Protein AF-A0A183CVG1-F1 (afdb_monomer_lite)

Secondary structure (DSSP, 8-state):
----TTS-SSEEEEEESSTTSPEEEEEE--HHHHTT-----SSS-EEEEEE--S-S----HHHHHHHT-S--------S----EEE--SEEEEESTTTTS---SS-EEEEEEE--TTEEEEEEEEESS-S-TTB-TTT-SBB-TTEEEEESS-----SS--TTSS-BTTB-EEE-SSSEEEEEEEGGGGHHHHHHHHHTT--HHHHH--EEEEEEEEE--

Sequence (220 aa):
MSFTENCTDDYVALRERNATGEYILEPSCIWNAVRGKHFTSVRNVMDVAFRSNNSVGRSSRLFCLERKCGFQLNIASSKIECGGDISDDAGRITTPGYPGQLHPHIFCEWLFRAGIGYRYVFDFAFIKHENFYRTAYNRVGCYPDIHFANGLNTLTDYYSLPHRSFCSNRTRFVSATDFVTLRFDDRFISYEKQSMKEQGVPLEKIYAPFRIDYLKVRCV

Radius of gyration: 22.08 Å; chains: 1; bounding box: 56×40×59 Å

pLDDT: mean 78.86, std 13.12, range [47.19, 97.44]

Foldseek 3Di:
DDADDLLPAWFKWKAEPDPPHDTQGHTDDDCVSPPPDDGDHQDPDMDIDGHHPCPPDPDPPVVCVVPPPDDDDDDDDDPFDAADEDADQKDKDKQTQPPHDHDASHKHKYKYALDPQKWKKKFKDFDPPPCACCDPPPNKRWDPQKFKDADPDDPPPVPDDPVTTAIPVRGMDIHPHSIMMIMGGRCPCVVVLVVCVVVVNDPCRSSGMMMMIMGMDGHD

Structure (mmCIF, N/CA/C/O backbone):
data_AF-A0A183CVG1-F1
#
_entry.id   AF-A0A183CVG1-F1
#
loop_
_atom_site.group_PDB
_atom_site.id
_atom_site.type_symbol
_atom_site.label_atom_id
_atom_site.label_alt_id
_atom_site.label_comp_id
_atom_site.label_asym_id
_atom_site.label_entity_id
_atom_site.label_seq_id
_atom_site.pdbx_PDB_ins_code
_atom_site.Cartn_x
_atom_site.Cartn_y
_atom_site.Cartn_z
_atom_site.occupancy
_atom_site.B_iso_or_equiv
_atom_site.auth_seq_id
_atom_site.auth_comp_id
_atom_site.auth_asym_id
_atom_site.auth_atom_id
_atom_site.pdbx_PDB_model_num
ATOM 1 N N . MET A 1 1 ? 21.572 0.415 -36.239 1.00 47.50 1 MET A N 1
ATOM 2 C CA . MET A 1 1 ? 20.676 -0.351 -35.348 1.00 47.50 1 MET A CA 1
ATOM 3 C C . MET A 1 1 ? 19.268 -0.080 -35.831 1.00 47.50 1 MET A C 1
ATOM 5 O O . MET A 1 1 ? 18.774 1.010 -35.587 1.00 47.50 1 MET A O 1
ATOM 9 N N . SER A 1 2 ? 18.690 -0.986 -36.619 1.00 51.03 2 SER A N 1
ATOM 10 C CA . SER A 1 2 ? 17.282 -0.888 -37.006 1.00 51.03 2 SER A CA 1
ATOM 11 C C . SER A 1 2 ? 16.446 -1.422 -35.848 1.00 51.03 2 SER A C 1
ATOM 13 O O . SER A 1 2 ? 16.636 -2.563 -35.439 1.00 51.03 2 SER A O 1
ATOM 15 N N . PHE A 1 3 ? 15.579 -0.590 -35.293 1.00 58.06 3 PHE A N 1
ATOM 16 C CA . PHE A 1 3 ? 14.512 -1.008 -34.391 1.00 58.06 3 PHE A CA 1
ATOM 17 C C . PHE A 1 3 ? 13.199 -0.878 -35.160 1.00 58.06 3 PHE A C 1
ATOM 19 O O . PHE A 1 3 ? 13.079 -0.016 -36.032 1.00 58.06 3 PHE A O 1
ATOM 26 N N . THR A 1 4 ? 12.228 -1.736 -34.873 1.00 60.06 4 THR A N 1
ATOM 27 C CA . THR A 1 4 ? 10.884 -1.578 -35.430 1.00 60.06 4 THR A CA 1
ATOM 28 C C . THR A 1 4 ? 10.210 -0.359 -34.818 1.00 60.06 4 THR A C 1
ATOM 30 O O . THR A 1 4 ? 10.263 -0.191 -33.595 1.00 60.06 4 THR A O 1
ATOM 33 N N . GLU A 1 5 ? 9.551 0.467 -35.635 1.00 64.62 5 GLU A N 1
ATOM 34 C CA . GLU A 1 5 ? 8.637 1.492 -35.124 1.00 64.62 5 GLU A CA 1
ATOM 35 C C . GLU A 1 5 ? 7.619 0.805 -34.199 1.00 64.62 5 GLU A C 1
ATOM 37 O O . GLU 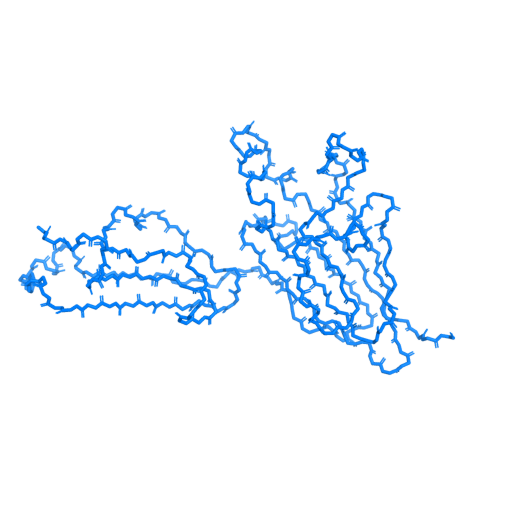A 1 5 ? 6.994 -0.184 -34.574 1.00 64.62 5 GLU A O 1
ATOM 42 N N . ASN A 1 6 ? 7.518 1.288 -32.959 1.00 71.38 6 ASN A N 1
ATOM 43 C CA . ASN A 1 6 ? 6.671 0.758 -31.878 1.00 71.38 6 ASN A CA 1
ATOM 44 C C . ASN A 1 6 ? 7.138 -0.522 -31.168 1.00 71.38 6 ASN A C 1
ATOM 46 O O . ASN A 1 6 ? 6.359 -1.081 -30.399 1.00 71.38 6 ASN A O 1
ATOM 50 N N . CYS A 1 7 ? 8.385 -0.974 -31.356 1.00 80.06 7 CYS A N 1
ATOM 51 C CA . CYS A 1 7 ? 8.946 -2.090 -30.574 1.00 80.06 7 CYS A CA 1
ATOM 52 C C . CYS A 1 7 ? 8.058 -3.350 -30.582 1.00 80.06 7 CYS A C 1
ATOM 54 O O . CYS A 1 7 ? 7.922 -4.039 -29.577 1.00 80.06 7 CYS A O 1
ATOM 56 N N . THR A 1 8 ? 7.404 -3.634 -31.707 1.00 81.44 8 THR A N 1
ATOM 57 C CA . THR A 1 8 ? 6.463 -4.754 -31.828 1.00 81.44 8 THR A CA 1
ATOM 58 C C . THR A 1 8 ? 7.182 -6.090 -31.932 1.00 81.44 8 THR A C 1
ATOM 60 O O . THR A 1 8 ? 6.668 -7.107 -31.469 1.00 81.44 8 THR A O 1
ATOM 63 N N . ASP A 1 9 ? 8.377 -6.090 -32.515 1.00 79.69 9 ASP A N 1
ATOM 64 C CA . ASP A 1 9 ? 9.116 -7.290 -32.883 1.00 79.69 9 ASP A CA 1
ATOM 65 C C . ASP A 1 9 ? 10.100 -7.771 -31.826 1.00 79.69 9 ASP A C 1
ATOM 67 O O . ASP A 1 9 ? 9.957 -8.884 -31.311 1.00 79.69 9 ASP A O 1
ATOM 71 N N . ASP A 1 10 ? 11.053 -6.915 -31.479 1.00 82.75 10 ASP A N 1
ATOM 72 C CA . ASP A 1 10 ? 12.016 -7.155 -30.416 1.00 82.75 10 ASP A CA 1
ATOM 73 C C . ASP A 1 10 ? 11.700 -6.213 -29.257 1.00 82.75 10 ASP A C 1
ATOM 75 O O . ASP A 1 10 ? 11.811 -5.002 -29.421 1.00 82.75 10 ASP A O 1
ATOM 79 N N . TYR A 1 11 ? 11.316 -6.733 -28.090 1.00 87.94 11 TYR A N 1
ATOM 80 C CA . TYR A 1 11 ? 11.044 -5.896 -26.920 1.00 87.94 11 TYR A CA 1
ATOM 81 C C . TYR A 1 11 ? 11.227 -6.623 -25.594 1.00 87.94 11 TYR A C 1
ATOM 83 O O . TYR A 1 11 ? 11.096 -7.844 -25.495 1.00 87.94 11 TYR A O 1
ATOM 91 N N . VAL A 1 12 ? 11.458 -5.826 -24.552 1.00 90.19 12 VAL A N 1
ATOM 92 C CA . VAL A 1 12 ? 11.230 -6.204 -23.159 1.00 90.19 12 VAL A CA 1
ATOM 93 C C . VAL A 1 12 ? 10.058 -5.392 -22.610 1.00 90.19 12 VAL A C 1
ATOM 95 O O . VAL A 1 12 ? 9.965 -4.188 -22.847 1.00 90.19 12 VAL A O 1
ATOM 98 N N . ALA A 1 13 ? 9.157 -6.052 -21.896 1.00 92.62 13 ALA A N 1
ATOM 99 C CA . ALA A 1 13 ? 8.041 -5.430 -21.199 1.00 92.62 13 ALA A CA 1
ATOM 100 C C . ALA A 1 13 ? 7.924 -6.009 -19.787 1.00 92.62 13 ALA A C 1
ATOM 102 O O . ALA A 1 13 ? 8.275 -7.167 -19.548 1.00 92.62 13 ALA A O 1
ATOM 103 N N . LEU A 1 14 ? 7.419 -5.198 -18.862 1.00 92.12 14 LEU A N 1
ATOM 104 C CA . LEU A 1 14 ? 7.136 -5.603 -17.485 1.00 92.12 14 LEU A CA 1
ATOM 105 C C . LEU A 1 14 ? 5.647 -5.404 -17.223 1.00 92.12 14 LEU A C 1
ATOM 107 O O . LEU A 1 14 ? 5.113 -4.336 -17.535 1.00 92.12 14 LEU A O 1
ATOM 111 N N . ARG A 1 15 ? 4.989 -6.405 -16.643 1.00 90.94 15 ARG A N 1
ATOM 112 C CA . ARG A 1 15 ? 3.555 -6.385 -16.341 1.00 90.94 15 ARG A CA 1
ATOM 113 C C . ARG A 1 15 ? 3.270 -6.785 -14.899 1.00 90.94 15 ARG A C 1
ATOM 115 O O . ARG A 1 15 ? 4.011 -7.550 -14.284 1.00 90.94 15 ARG A O 1
ATOM 122 N N . GLU A 1 16 ? 2.166 -6.278 -14.371 1.00 87.75 16 GLU A N 1
ATOM 123 C CA . GLU A 1 16 ? 1.647 -6.645 -13.054 1.00 87.75 16 GLU A CA 1
ATOM 124 C C . GLU A 1 16 ? 0.994 -8.029 -13.079 1.00 87.75 16 GLU A C 1
ATOM 126 O O . GLU A 1 16 ? 0.194 -8.313 -13.967 1.00 87.75 16 GLU A O 1
ATOM 131 N N . ARG A 1 17 ? 1.233 -8.858 -12.051 1.00 82.88 17 ARG A N 1
ATOM 132 C CA . ARG A 1 17 ? 0.547 -10.142 -11.782 1.00 82.88 17 ARG A CA 1
ATOM 133 C C . ARG A 1 17 ? 0.761 -11.261 -12.810 1.00 82.88 17 ARG A C 1
ATOM 135 O O . ARG A 1 17 ? 1.067 -12.378 -12.405 1.00 82.88 17 ARG A O 1
ATOM 142 N N . ASN A 1 18 ? 0.490 -11.021 -14.089 1.00 86.94 18 ASN A N 1
ATOM 143 C CA . ASN A 1 18 ? 0.545 -12.003 -15.168 1.00 86.94 18 ASN A CA 1
ATOM 144 C C . ASN A 1 18 ? 0.701 -11.328 -16.546 1.00 86.94 18 ASN A C 1
ATOM 146 O O . ASN A 1 18 ? 0.619 -10.108 -16.672 1.00 86.94 18 ASN A O 1
ATOM 150 N N . ALA A 1 19 ? 0.832 -12.140 -17.598 1.00 87.19 19 ALA A N 1
ATOM 151 C CA . ALA A 1 19 ? 0.998 -11.680 -18.981 1.00 87.19 19 ALA A CA 1
ATOM 152 C C . ALA A 1 19 ? -0.140 -10.785 -19.525 1.00 87.19 19 ALA A C 1
ATOM 154 O O . ALA A 1 19 ? 0.040 -10.110 -20.536 1.00 87.19 19 ALA A O 1
ATOM 155 N N . THR A 1 20 ? -1.310 -10.764 -18.875 1.00 88.25 20 THR A N 1
ATOM 156 C CA . THR A 1 20 ? -2.461 -9.917 -19.249 1.00 88.25 20 THR A CA 1
ATOM 157 C C . THR A 1 20 ? -2.622 -8.676 -18.372 1.00 88.25 20 THR A C 1
ATOM 159 O O . THR A 1 20 ? -3.533 -7.887 -18.608 1.00 88.25 20 THR A O 1
ATOM 162 N N . GLY A 1 21 ? -1.791 -8.508 -17.343 1.00 83.06 21 GLY A N 1
ATOM 163 C CA . GLY A 1 21 ? -1.902 -7.389 -16.415 1.00 83.06 21 GLY A CA 1
ATOM 164 C C . GLY A 1 21 ? -1.419 -6.061 -16.992 1.00 83.06 21 GLY A C 1
ATOM 165 O O . GLY A 1 21 ? -0.883 -5.998 -18.102 1.00 83.06 21 GLY A O 1
ATOM 166 N N . GLU A 1 22 ? -1.624 -4.993 -16.221 1.00 86.06 22 GLU A N 1
ATOM 167 C CA . GLU A 1 22 ? -1.211 -3.630 -16.575 1.00 86.06 22 GLU A CA 1
ATOM 168 C C . GLU A 1 22 ? 0.304 -3.543 -16.791 1.00 86.06 22 GLU A C 1
ATOM 170 O O . GLU A 1 22 ? 1.080 -4.241 -16.130 1.00 86.06 22 GLU A O 1
ATOM 175 N N . TYR A 1 23 ? 0.732 -2.682 -17.714 1.00 87.94 23 TYR A N 1
ATOM 176 C CA . TYR A 1 23 ? 2.149 -2.464 -17.974 1.00 87.94 23 TYR A CA 1
ATOM 177 C C . TYR A 1 23 ? 2.787 -1.600 -16.887 1.00 87.94 23 TYR A C 1
ATOM 179 O O . TYR A 1 23 ? 2.363 -0.480 -16.618 1.00 87.94 23 TYR A O 1
ATOM 187 N N . ILE A 1 24 ? 3.870 -2.118 -16.316 1.00 88.06 24 ILE A N 1
ATOM 188 C CA . ILE A 1 24 ? 4.828 -1.357 -15.506 1.00 88.06 24 ILE A CA 1
ATOM 189 C C . ILE A 1 24 ? 5.862 -0.710 -16.437 1.00 88.06 24 ILE A C 1
ATOM 191 O O . ILE A 1 24 ? 6.281 0.432 -16.251 1.00 88.06 24 ILE A O 1
ATOM 195 N N . LEU A 1 25 ? 6.266 -1.463 -17.462 1.00 89.69 25 LEU A N 1
ATOM 196 C CA . LEU A 1 25 ? 7.082 -1.008 -18.576 1.00 89.69 25 LEU A CA 1
ATOM 197 C C . LEU A 1 25 ? 6.410 -1.479 -19.862 1.00 89.69 25 LEU A C 1
ATOM 199 O O . LEU A 1 25 ? 6.372 -2.680 -20.136 1.00 89.69 25 LEU A O 1
ATOM 203 N N . GLU A 1 26 ? 5.909 -0.517 -20.633 1.00 89.81 26 GLU A N 1
ATOM 204 C CA . GLU A 1 26 ? 5.423 -0.736 -21.997 1.00 89.81 26 GLU A CA 1
ATOM 205 C C . GLU A 1 26 ? 6.515 -1.376 -22.876 1.00 89.81 26 GLU A C 1
ATOM 207 O O . GLU A 1 26 ? 7.705 -1.179 -22.596 1.00 89.81 26 GLU A O 1
ATOM 212 N N . PRO A 1 27 ? 6.149 -2.115 -23.944 1.00 90.44 27 PRO A N 1
ATOM 213 C CA . PRO A 1 27 ? 7.098 -2.766 -24.842 1.00 90.44 27 PRO A CA 1
ATOM 214 C C . PRO A 1 27 ? 8.221 -1.826 -25.279 1.00 90.44 27 PRO A C 1
ATOM 216 O O . PRO A 1 27 ? 8.011 -0.836 -25.978 1.00 90.44 27 PRO A O 1
ATOM 219 N N . SER A 1 28 ? 9.436 -2.142 -24.835 1.00 89.12 28 SER A N 1
ATOM 220 C CA . SER A 1 28 ? 10.600 -1.289 -25.002 1.00 89.12 28 SER A CA 1
ATOM 221 C C . SER A 1 28 ? 11.721 -2.023 -25.720 1.00 89.12 28 SER A C 1
ATOM 223 O O . SER A 1 28 ? 12.148 -3.107 -25.324 1.00 89.12 28 SER A O 1
ATOM 225 N N . CYS A 1 29 ? 12.224 -1.391 -26.774 1.00 82.50 29 CYS A N 1
ATOM 226 C CA . CYS A 1 29 ? 13.294 -1.889 -27.635 1.00 82.50 29 CYS A CA 1
ATOM 227 C C . CYS A 1 29 ? 14.492 -0.930 -27.706 1.00 82.50 29 CYS A C 1
ATOM 229 O O . CYS A 1 29 ? 15.447 -1.162 -28.446 1.00 82.50 29 CYS A O 1
ATOM 231 N N . ILE A 1 30 ? 14.459 0.160 -26.927 1.00 80.31 30 ILE A N 1
ATOM 232 C CA . ILE A 1 30 ? 15.463 1.228 -26.944 1.00 80.31 30 ILE A CA 1
ATOM 233 C C . ILE A 1 30 ? 16.110 1.335 -25.563 1.00 80.31 30 ILE A C 1
ATOM 235 O O . ILE A 1 30 ? 15.433 1.503 -24.551 1.00 80.31 30 ILE A O 1
ATOM 239 N N . TRP A 1 31 ? 17.444 1.331 -25.514 1.00 76.56 31 TRP A N 1
ATOM 240 C CA . TRP A 1 31 ? 18.191 1.388 -24.252 1.00 76.56 31 TRP A CA 1
ATOM 241 C C . TRP A 1 31 ? 17.881 2.638 -23.408 1.00 76.56 31 TRP A C 1
ATOM 243 O O . TRP A 1 31 ? 17.811 2.553 -22.184 1.00 76.56 31 TRP A O 1
ATOM 253 N N . ASN A 1 32 ? 17.645 3.791 -24.045 1.00 79.50 32 ASN A N 1
ATOM 254 C CA . ASN A 1 32 ? 17.290 5.048 -23.372 1.00 79.50 32 ASN A CA 1
ATOM 255 C C . ASN A 1 32 ? 15.971 4.971 -22.597 1.00 79.50 32 ASN A C 1
ATOM 257 O O . ASN A 1 32 ? 15.791 5.683 -21.612 1.00 79.50 32 ASN A O 1
ATOM 261 N N . ALA A 1 33 ? 15.044 4.111 -23.020 1.00 78.19 33 ALA A N 1
ATOM 262 C CA . ALA A 1 33 ? 13.754 3.992 -22.359 1.00 78.19 33 ALA A CA 1
ATOM 263 C C . ALA A 1 33 ? 13.860 3.304 -20.987 1.00 78.19 33 ALA A C 1
ATOM 265 O O . ALA A 1 33 ? 13.002 3.546 -20.140 1.00 78.19 33 ALA A O 1
ATOM 266 N N . VAL A 1 34 ? 14.917 2.514 -20.751 1.00 83.19 34 VAL A N 1
ATOM 267 C CA . VAL A 1 34 ? 15.107 1.691 -19.540 1.00 83.19 34 VAL A CA 1
ATOM 268 C C . VAL A 1 34 ? 16.342 2.057 -18.712 1.00 83.19 34 VAL A C 1
ATOM 270 O O . VAL A 1 34 ? 16.367 1.803 -17.510 1.00 83.19 34 VAL A O 1
ATOM 273 N N . ARG A 1 35 ? 17.380 2.659 -19.306 1.00 82.50 35 ARG A N 1
ATOM 274 C CA . ARG A 1 35 ? 18.649 2.898 -18.602 1.00 82.50 35 ARG A CA 1
ATOM 275 C C . ARG A 1 35 ? 18.471 3.839 -17.409 1.00 82.50 35 ARG A C 1
ATOM 277 O O . ARG A 1 35 ? 17.976 4.950 -17.551 1.00 82.50 35 ARG A O 1
ATOM 284 N N . GLY A 1 36 ? 18.944 3.395 -16.242 1.00 78.31 36 GLY A N 1
ATOM 285 C CA . GLY A 1 36 ? 18.901 4.164 -14.994 1.00 78.31 36 GLY A CA 1
ATOM 286 C C . GLY A 1 36 ? 17.515 4.245 -14.349 1.00 78.31 36 GLY A C 1
ATOM 287 O O . GLY A 1 36 ? 17.380 4.851 -13.288 1.00 78.31 36 GLY A O 1
ATOM 288 N N . LYS A 1 37 ? 16.494 3.627 -14.956 1.00 83.19 37 LYS A N 1
ATOM 289 C CA . LYS A 1 37 ? 15.153 3.548 -14.383 1.00 83.19 37 LYS A CA 1
ATOM 290 C C . LYS A 1 37 ? 15.027 2.308 -13.510 1.00 83.19 37 LYS A C 1
ATOM 292 O O . LYS A 1 37 ? 15.583 1.257 -13.814 1.00 83.19 37 LYS A O 1
ATOM 297 N N . HIS A 1 38 ? 14.269 2.459 -12.436 1.00 84.12 38 HIS A N 1
ATOM 298 C CA . HIS A 1 38 ? 13.889 1.372 -11.549 1.00 84.12 38 HIS A CA 1
ATOM 299 C C . HIS A 1 38 ? 12.380 1.198 -11.666 1.00 84.12 38 HIS A C 1
ATOM 301 O O . HIS A 1 38 ? 11.644 2.185 -11.629 1.00 84.12 38 HIS A O 1
ATOM 307 N N . PHE A 1 39 ? 11.946 -0.044 -11.837 1.00 85.38 39 PHE A N 1
ATOM 308 C CA . PHE A 1 39 ? 10.540 -0.404 -11.951 1.00 85.38 39 PHE A CA 1
ATOM 309 C C . PHE A 1 39 ? 10.168 -1.223 -10.724 1.00 85.38 39 PHE A C 1
ATOM 311 O O . PHE A 1 39 ? 10.841 -2.204 -10.405 1.00 85.38 39 PHE A O 1
ATOM 318 N N . THR A 1 40 ? 9.114 -0.806 -10.037 1.00 79.31 40 THR A N 1
ATOM 319 C CA . THR A 1 40 ? 8.631 -1.468 -8.828 1.00 79.31 40 THR A CA 1
ATOM 320 C C . THR A 1 40 ? 7.271 -2.055 -9.141 1.00 79.31 40 THR A C 1
ATOM 322 O O . THR A 1 40 ? 6.384 -1.331 -9.583 1.00 79.31 40 THR A O 1
ATOM 325 N N . SER A 1 41 ? 7.133 -3.363 -8.931 1.00 82.12 41 SER A N 1
ATOM 326 C CA . SER A 1 41 ? 5.830 -4.016 -8.982 1.00 82.12 41 SER A CA 1
ATOM 327 C C . SER A 1 41 ? 5.000 -3.576 -7.789 1.00 82.12 41 SER A C 1
ATOM 329 O O . SER A 1 41 ? 5.492 -3.493 -6.662 1.00 82.12 41 SER A O 1
ATOM 331 N N . VAL A 1 42 ? 3.734 -3.321 -8.060 1.00 73.38 42 VAL A N 1
ATOM 332 C CA . VAL A 1 42 ? 2.724 -2.921 -7.091 1.00 73.38 42 VAL A CA 1
ATOM 333 C C . VAL A 1 42 ? 2.380 -4.094 -6.162 1.00 73.38 42 VAL A C 1
ATOM 335 O O . VAL A 1 42 ? 2.014 -3.884 -5.005 1.00 73.38 42 VAL A O 1
ATOM 338 N N . ARG A 1 43 ? 2.536 -5.336 -6.649 1.00 74.94 43 ARG A N 1
ATOM 339 C CA . ARG A 1 43 ? 2.323 -6.589 -5.899 1.00 74.94 43 ARG A CA 1
ATOM 340 C C . ARG A 1 43 ? 3.595 -7.434 -5.784 1.00 74.94 43 ARG A C 1
ATOM 342 O O . ARG A 1 43 ? 4.644 -7.110 -6.335 1.00 74.94 43 ARG A O 1
ATOM 349 N N . ASN A 1 44 ? 3.485 -8.580 -5.116 1.00 78.12 44 ASN A N 1
ATOM 350 C CA . ASN A 1 44 ? 4.558 -9.568 -4.968 1.00 78.12 44 ASN A CA 1
ATOM 351 C C . ASN A 1 44 ? 4.820 -10.427 -6.226 1.00 78.12 44 ASN A C 1
ATOM 353 O O . ASN A 1 44 ? 5.630 -11.349 -6.159 1.00 78.12 44 ASN A O 1
ATOM 357 N N . VAL A 1 45 ? 4.145 -10.159 -7.352 1.00 82.50 45 VAL A N 1
ATOM 358 C CA . VAL A 1 45 ? 4.306 -10.904 -8.612 1.00 82.50 45 VAL A CA 1
ATOM 359 C C . VAL A 1 45 ? 4.444 -9.931 -9.782 1.00 82.50 45 VAL A C 1
ATOM 361 O O . VAL A 1 45 ? 3.526 -9.157 -10.049 1.00 82.50 45 VAL A O 1
ATOM 364 N N . MET A 1 46 ? 5.566 -10.029 -10.497 1.00 87.00 46 MET A N 1
ATOM 365 C CA . MET A 1 46 ? 5.865 -9.286 -11.723 1.00 87.00 46 MET A CA 1
ATOM 366 C C . MET A 1 46 ? 6.052 -10.274 -12.876 1.00 87.00 46 MET A C 1
ATOM 368 O O . MET A 1 46 ? 6.795 -11.246 -12.743 1.00 87.00 46 MET A O 1
ATOM 372 N N . ASP A 1 47 ? 5.408 -10.003 -14.006 1.00 91.06 47 ASP A N 1
ATOM 373 C CA . ASP A 1 47 ? 5.603 -10.732 -15.255 1.00 91.06 47 ASP A CA 1
ATOM 374 C C . ASP A 1 47 ? 6.627 -9.998 -16.128 1.00 91.06 47 ASP A C 1
ATOM 376 O O . ASP A 1 47 ? 6.559 -8.780 -16.313 1.00 91.06 47 ASP A O 1
ATOM 380 N N . VAL A 1 48 ? 7.608 -10.742 -16.635 1.00 92.69 48 VAL A N 1
ATOM 381 C CA . VAL A 1 48 ? 8.670 -10.219 -17.498 1.00 92.69 48 VAL A CA 1
ATOM 382 C C . VAL A 1 48 ? 8.521 -10.869 -18.863 1.00 92.69 48 VAL A C 1
ATOM 384 O O . VAL A 1 48 ? 8.785 -12.061 -19.020 1.00 92.69 48 VAL A O 1
ATOM 387 N N . ALA A 1 49 ? 8.147 -10.075 -19.862 1.00 91.56 49 ALA A N 1
ATOM 388 C CA . ALA A 1 49 ? 7.969 -10.544 -21.227 1.00 91.56 49 ALA A CA 1
ATOM 389 C C . ALA A 1 49 ? 9.130 -10.070 -22.102 1.00 91.56 49 ALA A C 1
ATOM 391 O O . ALA A 1 49 ? 9.351 -8.871 -22.268 1.00 91.56 49 ALA A O 1
ATOM 392 N N . PHE A 1 50 ? 9.849 -11.020 -22.697 1.00 90.00 50 PHE A N 1
ATOM 393 C CA . PHE A 1 50 ? 10.822 -10.755 -23.750 1.00 90.00 50 PHE A CA 1
ATOM 394 C C . PHE A 1 50 ? 10.356 -11.417 -25.043 1.00 90.00 50 PHE A C 1
ATOM 396 O O . PHE A 1 50 ? 10.138 -12.629 -25.080 1.00 90.00 50 PHE A O 1
ATOM 403 N N . ARG A 1 51 ? 10.221 -10.621 -26.105 1.00 87.19 51 ARG A N 1
ATOM 404 C CA . ARG A 1 51 ? 9.940 -11.100 -27.460 1.00 87.19 51 ARG A CA 1
ATOM 405 C C . ARG A 1 51 ? 11.113 -10.735 -28.355 1.00 87.19 51 ARG A C 1
ATOM 407 O O . ARG A 1 51 ? 11.641 -9.632 -28.251 1.00 87.19 51 ARG A O 1
ATOM 414 N N . SER A 1 52 ? 11.492 -11.654 -29.237 1.00 81.81 52 SER A N 1
ATOM 415 C CA . SER A 1 52 ? 12.372 -11.345 -30.355 1.00 81.81 52 SER A CA 1
ATOM 416 C C . SER A 1 52 ? 11.940 -12.095 -31.605 1.00 81.81 52 SER A C 1
ATOM 418 O O . SER A 1 52 ? 11.584 -13.272 -31.531 1.00 81.81 52 SER A O 1
ATOM 420 N N . ASN A 1 53 ? 11.977 -11.423 -32.752 1.00 77.25 53 ASN A N 1
ATOM 421 C CA . ASN A 1 53 ? 11.677 -12.021 -34.054 1.00 77.25 53 ASN A CA 1
ATOM 422 C C . ASN A 1 53 ? 12.950 -12.386 -34.846 1.00 77.25 53 ASN A C 1
ATOM 424 O O . ASN A 1 53 ? 12.850 -12.821 -35.992 1.00 77.25 53 ASN A O 1
ATOM 428 N N . ASN A 1 54 ? 14.138 -12.209 -34.246 1.00 66.56 54 ASN A N 1
ATOM 429 C CA . ASN A 1 54 ? 15.444 -12.514 -34.841 1.00 66.56 54 ASN A CA 1
ATOM 430 C C . ASN A 1 54 ? 15.694 -11.800 -36.194 1.00 66.56 54 ASN A C 1
ATOM 432 O O . ASN A 1 54 ? 16.498 -12.265 -37.003 1.00 66.56 54 ASN A O 1
ATOM 436 N N . SER A 1 55 ? 14.994 -10.687 -36.453 1.00 64.19 55 SER A N 1
ATOM 437 C CA . SER A 1 55 ? 15.083 -9.924 -37.708 1.00 64.19 55 SER A CA 1
ATOM 438 C C . SER A 1 55 ? 16.227 -8.907 -37.713 1.00 64.19 55 SER A C 1
ATOM 440 O O . SER A 1 55 ? 16.763 -8.576 -38.773 1.00 64.19 55 SER A O 1
ATOM 442 N N . VAL A 1 56 ? 16.669 -8.451 -36.537 1.00 60.44 56 VAL A N 1
ATOM 443 C CA . VAL A 1 56 ? 17.883 -7.645 -36.404 1.00 60.44 56 VAL A CA 1
ATOM 444 C C . VAL A 1 56 ? 19.074 -8.600 -36.441 1.00 60.44 56 VAL A C 1
ATOM 446 O O . VAL A 1 56 ? 19.313 -9.362 -35.504 1.00 60.44 56 VAL A O 1
ATOM 449 N N . GLY A 1 57 ? 19.790 -8.600 -37.572 1.00 53.56 57 GLY A N 1
ATOM 450 C CA . GLY A 1 57 ? 20.883 -9.531 -37.848 1.00 53.56 57 GLY A CA 1
ATOM 451 C C . GLY A 1 57 ? 21.854 -9.654 -36.675 1.00 53.56 57 GLY A C 1
ATOM 452 O O . GLY A 1 57 ? 22.233 -8.644 -36.080 1.00 53.56 57 GLY A O 1
ATOM 453 N N . ARG A 1 58 ? 22.239 -10.901 -36.352 1.00 52.03 58 ARG A N 1
ATOM 454 C CA . ARG A 1 58 ? 23.228 -11.249 -35.319 1.00 52.03 58 ARG A CA 1
ATOM 455 C C . ARG A 1 58 ? 24.364 -10.231 -35.349 1.00 52.03 58 ARG A C 1
ATOM 457 O O . ARG A 1 58 ? 25.218 -10.286 -36.234 1.00 52.03 58 ARG A O 1
ATOM 464 N N . SER A 1 59 ? 24.388 -9.315 -34.383 1.00 55.03 59 SER A N 1
ATOM 465 C CA . SER A 1 59 ? 25.591 -8.525 -34.158 1.00 55.03 59 SER A CA 1
ATOM 466 C C . SER A 1 59 ? 26.723 -9.526 -33.927 1.00 55.03 59 SER A C 1
ATOM 468 O O . SER A 1 59 ? 26.508 -10.554 -33.271 1.00 55.03 59 SER A O 1
ATOM 470 N N . SER A 1 60 ? 27.879 -9.315 -34.559 1.00 57.75 60 SER A N 1
ATOM 471 C CA . SER A 1 60 ? 28.964 -10.296 -34.520 1.00 57.75 60 SER A CA 1
ATOM 472 C C . SER A 1 60 ? 29.256 -10.672 -33.064 1.00 57.75 60 SER A C 1
ATOM 474 O O . SER A 1 60 ? 29.219 -9.824 -32.173 1.00 57.75 60 SER A O 1
ATOM 476 N N . ARG A 1 61 ? 29.511 -11.959 -32.792 1.00 57.03 61 ARG A N 1
ATOM 477 C CA . ARG A 1 61 ? 29.742 -12.460 -31.423 1.00 57.03 61 ARG A CA 1
ATOM 478 C C . ARG A 1 61 ? 30.787 -11.618 -30.669 1.00 57.03 61 ARG A C 1
ATOM 480 O O . ARG A 1 61 ? 30.631 -11.407 -29.471 1.00 57.03 61 ARG A O 1
ATOM 487 N N . LEU A 1 62 ? 31.788 -11.089 -31.383 1.00 57.75 62 LEU A N 1
ATOM 488 C CA . LEU A 1 62 ? 32.772 -10.130 -30.862 1.00 57.75 62 LEU A CA 1
ATOM 489 C C . LEU A 1 62 ? 32.142 -8.807 -30.388 1.00 57.75 62 LEU A C 1
ATOM 491 O O . LEU A 1 62 ? 32.435 -8.358 -29.286 1.00 57.75 62 LEU A O 1
ATOM 495 N N . PHE A 1 63 ? 31.229 -8.212 -31.159 1.00 57.81 63 PHE A N 1
ATOM 496 C CA . PHE A 1 63 ? 30.575 -6.945 -30.813 1.00 57.81 63 PHE A CA 1
ATOM 497 C C . PHE A 1 63 ? 29.714 -7.056 -29.545 1.00 57.81 63 PHE A C 1
ATOM 499 O O . PHE A 1 63 ? 29.632 -6.117 -28.754 1.00 57.81 63 PHE A O 1
ATOM 506 N N . CYS A 1 64 ? 29.098 -8.218 -29.309 1.00 61.59 64 CYS A N 1
ATOM 507 C CA . CYS A 1 64 ? 28.307 -8.454 -28.100 1.00 61.59 64 CYS A CA 1
ATOM 508 C C . CYS A 1 64 ? 29.142 -8.754 -26.854 1.00 61.59 64 CYS A C 1
ATOM 510 O O . CYS A 1 64 ? 28.715 -8.392 -25.756 1.00 61.59 64 CYS A O 1
ATOM 512 N N . LEU A 1 65 ? 30.323 -9.359 -27.019 1.00 55.91 65 LEU A N 1
ATOM 513 C CA . LEU A 1 65 ? 31.286 -9.560 -25.934 1.00 55.91 65 LEU A CA 1
ATOM 514 C C . LEU A 1 65 ? 31.885 -8.226 -25.456 1.00 55.91 65 LEU A C 1
ATOM 516 O O . LEU A 1 65 ? 32.085 -8.055 -24.257 1.00 55.91 65 LEU A O 1
ATOM 520 N N . GLU A 1 66 ? 32.097 -7.264 -26.360 1.00 56.47 66 GLU A N 1
ATOM 521 C CA . GLU A 1 66 ? 32.659 -5.948 -26.018 1.00 56.47 66 GLU A CA 1
ATOM 522 C C . GLU A 1 66 ? 31.621 -4.922 -25.525 1.00 56.47 66 GLU A C 1
ATOM 524 O O . GLU A 1 66 ? 31.948 -4.073 -24.697 1.00 56.47 66 GLU A O 1
ATOM 529 N N . ARG A 1 67 ? 30.365 -4.968 -26.007 1.00 56.44 67 ARG A N 1
ATOM 530 C CA . ARG A 1 67 ? 29.352 -3.919 -25.737 1.00 56.44 67 ARG A CA 1
ATOM 531 C C . ARG A 1 67 ? 28.106 -4.354 -24.959 1.00 56.44 67 ARG A C 1
ATOM 533 O O . ARG A 1 67 ? 27.224 -3.521 -24.774 1.00 56.44 67 ARG A O 1
ATOM 540 N N . LYS A 1 68 ? 28.037 -5.603 -24.473 1.00 53.84 68 LYS A N 1
ATOM 541 C CA . LYS A 1 68 ? 26.862 -6.197 -23.793 1.00 53.84 68 LYS A CA 1
ATOM 542 C C . LYS A 1 68 ? 25.577 -6.066 -24.630 1.00 53.84 68 LYS A C 1
ATOM 544 O O . LYS A 1 68 ? 24.772 -5.164 -24.425 1.00 53.84 68 LYS A O 1
ATOM 549 N N . CYS A 1 69 ? 25.371 -6.978 -25.579 1.00 70.25 69 CYS A N 1
ATOM 550 C CA . CYS A 1 69 ? 24.078 -7.100 -26.265 1.00 70.25 69 CYS A CA 1
ATOM 551 C C . CYS A 1 69 ? 23.038 -7.778 -25.361 1.00 70.25 69 CYS A C 1
ATOM 553 O O . CYS A 1 69 ? 23.372 -8.709 -24.631 1.00 70.25 69 CYS A O 1
ATOM 555 N N . GLY A 1 70 ? 21.776 -7.365 -25.473 1.00 73.31 70 GLY A N 1
ATOM 556 C CA . GLY A 1 70 ? 20.672 -7.897 -24.672 1.00 73.31 70 GLY A CA 1
ATOM 557 C C . GLY A 1 70 ? 20.366 -7.024 -23.458 1.00 73.31 70 GLY A C 1
ATOM 558 O O . GLY A 1 70 ? 20.687 -5.836 -23.435 1.00 73.31 70 GLY A O 1
ATOM 559 N N . PHE A 1 71 ? 19.718 -7.606 -22.455 1.00 79.25 71 PHE A N 1
ATOM 560 C CA . PHE A 1 71 ? 19.343 -6.907 -21.233 1.00 79.25 71 PHE A CA 1
ATOM 561 C C . PHE A 1 71 ? 19.692 -7.759 -20.013 1.00 79.25 71 PHE A C 1
ATOM 563 O O . PHE A 1 71 ? 19.712 -8.987 -20.071 1.00 79.25 71 PHE A O 1
ATOM 570 N N . GLN A 1 72 ? 19.977 -7.089 -18.902 1.00 82.19 72 GLN A N 1
ATOM 571 C CA . GLN A 1 72 ? 20.158 -7.715 -17.601 1.00 82.19 72 GLN A CA 1
ATOM 572 C C . GLN A 1 72 ? 19.164 -7.066 -16.644 1.00 82.19 72 GLN A C 1
ATOM 574 O O . GLN A 1 72 ? 19.126 -5.841 -16.533 1.00 82.19 72 GLN A O 1
ATOM 579 N N . LEU A 1 73 ? 18.379 -7.889 -15.954 1.00 83.75 73 LEU A N 1
ATOM 580 C CA . LEU A 1 73 ? 17.497 -7.444 -14.882 1.00 83.75 73 LEU A CA 1
ATOM 581 C C . LEU A 1 73 ? 18.108 -7.863 -13.553 1.00 83.75 73 LEU A C 1
ATOM 583 O O . LEU A 1 73 ? 18.360 -9.044 -13.325 1.00 83.75 73 LEU A O 1
ATOM 587 N N . ASN A 1 74 ? 18.324 -6.888 -12.677 1.00 87.06 74 ASN A N 1
ATOM 588 C CA . ASN A 1 74 ? 18.613 -7.152 -11.278 1.00 87.06 74 ASN A CA 1
ATOM 589 C C . ASN A 1 74 ? 17.302 -6.993 -10.515 1.00 87.06 74 ASN A C 1
ATOM 591 O O . ASN A 1 74 ? 16.756 -5.893 -10.445 1.00 87.06 74 ASN A O 1
ATOM 595 N N . ILE A 1 75 ? 16.792 -8.098 -9.982 1.00 86.25 75 ILE A N 1
ATOM 596 C CA . ILE A 1 75 ? 15.535 -8.130 -9.240 1.00 86.25 75 ILE A CA 1
ATOM 597 C C . ILE A 1 75 ? 15.873 -8.203 -7.756 1.00 86.25 75 ILE A C 1
ATOM 599 O O . ILE A 1 75 ? 16.678 -9.033 -7.336 1.00 86.25 75 ILE A O 1
ATOM 603 N N . ALA A 1 76 ? 15.250 -7.337 -6.965 1.00 82.56 76 ALA A N 1
ATOM 604 C CA . ALA A 1 76 ? 15.327 -7.371 -5.515 1.00 82.56 76 ALA A CA 1
ATOM 605 C C . ALA A 1 76 ? 13.907 -7.334 -4.951 1.00 82.56 76 ALA A C 1
ATOM 607 O O . ALA A 1 76 ? 13.083 -6.532 -5.392 1.00 82.56 76 ALA A O 1
ATOM 608 N N . SER A 1 77 ? 13.620 -8.193 -3.973 1.00 76.12 77 SER A N 1
ATOM 609 C CA . SER A 1 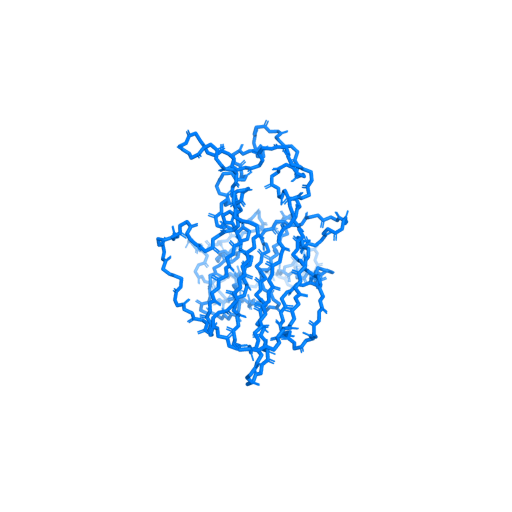77 ? 12.378 -8.100 -3.214 1.00 76.12 77 SER A CA 1
ATOM 610 C C . SER A 1 77 ? 12.381 -6.799 -2.417 1.00 76.12 77 SER A C 1
ATOM 612 O O . SER A 1 77 ? 13.335 -6.517 -1.683 1.00 76.12 77 SER A O 1
ATOM 614 N N . SER A 1 78 ? 11.309 -6.018 -2.537 1.00 70.31 78 SER A N 1
ATOM 615 C CA . SER A 1 78 ? 11.082 -4.902 -1.623 1.00 70.31 78 SER A CA 1
ATOM 616 C C . SER A 1 78 ? 11.038 -5.434 -0.189 1.00 70.31 78 SER A C 1
ATOM 618 O O . SER A 1 78 ? 10.425 -6.467 0.068 1.00 70.31 78 SER A O 1
ATOM 620 N N . LYS A 1 79 ? 11.687 -4.739 0.751 1.00 68.31 79 LYS A N 1
ATOM 621 C CA . LYS A 1 79 ? 11.629 -5.075 2.187 1.00 68.31 79 LYS A CA 1
ATOM 622 C C . LYS A 1 79 ? 10.332 -4.606 2.855 1.00 68.31 79 LYS A C 1
ATOM 624 O O . LYS A 1 79 ? 10.208 -4.681 4.072 1.00 68.31 79 LYS A O 1
ATOM 629 N N . ILE A 1 80 ? 9.401 -4.056 2.081 1.00 72.38 80 ILE A N 1
ATOM 630 C CA . ILE A 1 80 ? 8.128 -3.572 2.595 1.00 72.38 80 ILE A CA 1
ATOM 631 C C . ILE A 1 80 ? 7.183 -4.759 2.718 1.00 72.38 80 ILE A C 1
ATOM 633 O O . ILE A 1 80 ? 6.687 -5.276 1.720 1.00 72.38 80 ILE A O 1
ATOM 637 N N . GLU A 1 81 ? 6.921 -5.165 3.950 1.00 71.44 81 GLU A N 1
ATOM 638 C CA . GLU A 1 81 ? 5.877 -6.133 4.255 1.00 71.44 81 GLU A CA 1
ATOM 639 C C . GLU A 1 81 ? 4.532 -5.403 4.325 1.00 71.44 81 GLU A C 1
ATOM 641 O O . GLU A 1 81 ? 4.339 -4.502 5.145 1.00 71.44 81 GLU A O 1
ATOM 646 N N . CYS A 1 82 ? 3.596 -5.750 3.440 1.00 84.31 82 CYS A N 1
ATOM 647 C CA . CYS A 1 82 ? 2.219 -5.286 3.540 1.00 84.31 82 CYS A CA 1
ATOM 648 C C . CYS A 1 82 ? 1.232 -6.252 2.871 1.00 84.31 82 CYS A C 1
ATOM 650 O O . CYS A 1 82 ? 1.582 -6.989 1.951 1.00 84.31 82 CYS A O 1
ATOM 652 N N . GLY A 1 83 ? -0.018 -6.222 3.331 1.00 85.94 83 GLY A N 1
ATOM 653 C CA . GLY A 1 83 ? -1.071 -7.149 2.921 1.00 85.94 83 GLY A CA 1
ATOM 654 C C . GLY A 1 83 ? -1.038 -8.499 3.649 1.00 85.94 83 GLY A C 1
ATOM 655 O O . GLY A 1 83 ? -0.242 -8.707 4.562 1.00 85.94 83 GLY A O 1
ATOM 656 N N . GLY A 1 84 ? -1.930 -9.405 3.245 1.00 86.69 84 GLY A N 1
ATOM 657 C CA . GLY A 1 84 ? -2.016 -10.781 3.748 1.00 86.69 84 GLY A CA 1
ATOM 658 C C . GLY A 1 84 ? -3.343 -11.128 4.428 1.00 86.69 84 GLY A C 1
ATOM 659 O O . GLY A 1 84 ? -4.223 -10.285 4.600 1.00 86.69 84 GLY A O 1
ATOM 660 N N . ASP A 1 85 ? -3.493 -12.396 4.806 1.00 90.31 85 ASP A N 1
ATOM 661 C CA . ASP A 1 85 ? -4.619 -12.872 5.611 1.00 90.31 85 ASP A CA 1
ATOM 662 C C . ASP A 1 85 ? -4.363 -12.590 7.098 1.00 90.31 85 ASP A C 1
ATOM 664 O O . ASP A 1 85 ? -3.312 -12.945 7.629 1.00 90.31 85 ASP A O 1
ATOM 668 N N . ILE A 1 86 ? -5.334 -11.980 7.778 1.00 93.12 86 ILE A N 1
ATOM 669 C CA . ILE A 1 86 ? -5.276 -11.681 9.210 1.00 93.12 86 ILE A CA 1
ATOM 670 C C . ILE A 1 86 ? -6.389 -12.437 9.925 1.00 93.12 86 ILE A C 1
ATOM 672 O O . ILE A 1 86 ? -7.576 -12.234 9.667 1.00 93.12 86 ILE A O 1
ATOM 676 N N . SER A 1 87 ? -5.992 -13.277 10.873 1.00 94.25 87 SER A N 1
ATOM 677 C CA . SER A 1 87 ? -6.893 -13.975 11.792 1.00 94.25 87 SER A CA 1
ATOM 678 C C . SER A 1 87 ? -6.584 -13.682 13.256 1.00 94.25 87 SER A C 1
ATOM 680 O O . SER A 1 87 ? -7.212 -14.273 14.131 1.00 94.25 87 SER A O 1
ATOM 682 N N . ASP A 1 88 ? -5.637 -12.792 13.543 1.00 94.88 88 ASP A N 1
ATOM 683 C CA . ASP A 1 88 ? -5.243 -12.457 14.910 1.00 94.88 88 ASP A CA 1
ATOM 684 C C . ASP A 1 88 ? -6.352 -11.703 15.646 1.00 94.88 88 ASP A C 1
ATOM 686 O O . ASP A 1 88 ? -7.205 -11.043 15.039 1.00 94.88 88 ASP A O 1
ATOM 690 N N . ASP A 1 89 ? -6.357 -11.805 16.973 1.00 96.19 89 ASP A N 1
ATOM 691 C CA . ASP A 1 89 ? -7.367 -11.151 17.807 1.00 96.19 89 ASP A CA 1
ATOM 692 C C . ASP A 1 89 ? -7.156 -9.644 17.901 1.00 96.19 89 ASP A C 1
ATOM 694 O O . ASP A 1 89 ? -8.119 -8.898 18.035 1.00 96.19 89 ASP A O 1
ATOM 698 N N . ALA A 1 90 ? -5.920 -9.174 17.801 1.00 97.06 90 ALA A N 1
ATOM 699 C CA . ALA A 1 90 ? -5.612 -7.758 17.772 1.00 97.06 90 ALA A CA 1
ATOM 700 C C . ALA A 1 90 ? -4.291 -7.517 17.056 1.00 97.06 90 ALA A C 1
ATOM 702 O O . ALA A 1 90 ? -3.427 -8.390 17.004 1.00 97.06 90 ALA A O 1
ATOM 703 N N . GLY A 1 91 ? -4.113 -6.301 16.563 1.00 94.75 91 GLY A N 1
ATOM 704 C CA . GLY A 1 91 ? -2.857 -5.904 15.962 1.00 94.75 91 GLY A CA 1
ATOM 705 C C . GLY A 1 91 ? -2.915 -4.505 15.390 1.00 94.75 91 GLY A C 1
ATOM 706 O O . GLY A 1 91 ? -3.820 -3.716 15.674 1.00 94.75 91 GLY A O 1
ATOM 707 N N . ARG A 1 92 ? -1.897 -4.190 14.595 1.00 93.69 92 ARG A N 1
ATOM 708 C CA . ARG A 1 92 ? -1.693 -2.855 14.053 1.00 93.69 92 ARG A CA 1
ATOM 709 C C . ARG A 1 92 ? -1.211 -2.919 12.616 1.00 93.69 92 ARG A C 1
ATOM 711 O O . ARG A 1 92 ? -0.302 -3.676 12.298 1.00 93.69 92 ARG A O 1
ATOM 718 N N . ILE A 1 93 ? -1.783 -2.058 11.786 1.00 91.75 93 ILE A N 1
ATOM 719 C CA . ILE A 1 93 ? -1.324 -1.770 10.431 1.00 91.75 93 ILE A CA 1
ATOM 720 C C . ILE A 1 93 ? -0.855 -0.321 10.398 1.00 91.75 93 ILE A C 1
ATOM 722 O O . ILE A 1 93 ? -1.509 0.571 10.937 1.00 91.75 93 ILE A O 1
ATOM 726 N N . THR A 1 94 ? 0.284 -0.072 9.769 1.00 89.31 94 THR A N 1
ATOM 727 C CA . THR A 1 94 ? 0.792 1.277 9.503 1.00 89.31 94 THR A CA 1
ATOM 728 C C . THR A 1 94 ? 0.963 1.477 8.011 1.00 89.31 94 THR A C 1
ATOM 730 O O . THR A 1 94 ? 0.942 0.512 7.245 1.00 89.31 94 THR A O 1
ATOM 733 N N . THR A 1 95 ? 1.165 2.725 7.591 1.00 86.25 95 THR A N 1
ATOM 734 C CA . THR A 1 95 ? 1.586 2.998 6.215 1.00 86.25 95 THR A CA 1
ATOM 735 C C . THR A 1 95 ? 2.792 2.124 5.857 1.00 86.25 95 THR A C 1
ATOM 737 O O . THR A 1 95 ? 3.747 2.065 6.642 1.00 86.25 95 THR A O 1
ATOM 740 N N . PRO A 1 96 ? 2.770 1.435 4.706 1.00 85.81 96 PRO A N 1
ATOM 741 C CA . PRO A 1 96 ? 3.866 0.566 4.304 1.00 85.81 96 PRO A CA 1
ATOM 742 C C . PRO A 1 96 ? 5.206 1.317 4.283 1.00 85.81 96 PRO A C 1
ATOM 744 O O . PRO A 1 96 ? 5.327 2.388 3.687 1.00 85.81 96 PRO A O 1
ATOM 747 N N . GLY A 1 97 ? 6.206 0.765 4.973 1.00 79.62 97 GLY A N 1
ATOM 748 C CA . GLY A 1 97 ? 7.537 1.365 5.111 1.00 79.62 97 GLY A CA 1
ATOM 749 C C . GLY A 1 97 ? 7.706 2.350 6.278 1.00 79.62 97 GLY A C 1
ATOM 750 O O . GLY A 1 97 ? 8.837 2.696 6.606 1.00 79.62 97 GLY A O 1
ATOM 751 N N . TYR A 1 98 ? 6.634 2.764 6.965 1.00 83.00 98 TYR A N 1
ATOM 752 C CA . TYR A 1 98 ? 6.720 3.590 8.180 1.00 83.00 98 TYR A CA 1
ATOM 753 C C . TYR A 1 98 ? 7.247 2.782 9.390 1.00 83.00 98 TYR A C 1
ATOM 755 O O . TYR A 1 98 ? 6.857 1.624 9.537 1.00 83.00 98 TYR A O 1
ATOM 763 N N . PRO A 1 99 ? 8.080 3.349 10.298 1.00 80.00 99 PRO A N 1
ATOM 764 C CA . PRO A 1 99 ? 8.616 4.719 10.340 1.00 80.00 99 PRO A CA 1
ATOM 765 C C . PRO A 1 99 ? 9.885 4.936 9.501 1.00 80.00 99 PRO A C 1
ATOM 767 O O . PRO A 1 99 ? 10.492 5.999 9.590 1.00 80.00 99 PRO A O 1
ATOM 770 N N . GLY A 1 100 ? 10.311 3.929 8.739 1.00 80.06 100 GLY A N 1
ATOM 771 C CA . GLY A 1 100 ? 11.443 4.016 7.824 1.00 80.06 100 GLY A CA 1
ATOM 772 C C . GLY A 1 100 ? 11.097 4.773 6.539 1.00 80.06 100 GLY A C 1
ATOM 773 O O . GLY A 1 100 ? 10.479 5.836 6.554 1.00 80.06 100 GLY A O 1
ATOM 774 N N . GLN A 1 101 ? 11.525 4.235 5.400 1.00 77.31 101 GLN A N 1
ATOM 775 C CA . GLN A 1 101 ? 11.297 4.867 4.107 1.00 77.31 101 GLN A CA 1
ATOM 776 C C . GLN A 1 101 ? 9.899 4.535 3.572 1.00 77.31 101 GLN A C 1
ATOM 778 O O . GLN A 1 101 ? 9.563 3.373 3.366 1.00 77.31 101 GLN A O 1
ATOM 783 N N . LEU A 1 102 ? 9.101 5.570 3.297 1.00 76.25 102 LEU A N 1
ATOM 784 C CA . LEU A 1 102 ? 7.854 5.439 2.543 1.00 76.25 102 LEU A CA 1
ATOM 785 C C . LEU A 1 102 ? 8.190 5.252 1.061 1.00 76.25 102 LEU A C 1
ATOM 787 O O . LEU A 1 102 ? 8.971 6.031 0.503 1.00 76.25 102 LEU A O 1
ATOM 791 N N . HIS A 1 103 ? 7.606 4.240 0.422 1.00 74.06 103 HIS A N 1
ATOM 792 C CA . HIS A 1 103 ? 7.793 4.011 -1.009 1.00 74.06 103 HIS A CA 1
ATOM 793 C C . HIS A 1 103 ? 6.503 4.306 -1.785 1.00 74.06 103 HIS A C 1
ATOM 795 O O . HIS A 1 103 ? 5.413 4.045 -1.282 1.00 74.06 103 HIS A O 1
ATOM 801 N N . PRO A 1 104 ? 6.618 4.857 -3.003 1.00 75.00 104 PRO A N 1
ATOM 802 C CA . PRO A 1 104 ? 5.470 5.119 -3.857 1.00 75.00 104 PRO A CA 1
ATOM 803 C C . PRO A 1 104 ? 5.046 3.855 -4.621 1.00 75.00 104 PRO A C 1
ATOM 805 O O . PRO A 1 104 ? 5.838 2.921 -4.756 1.00 75.00 104 PRO A O 1
ATOM 808 N N . HIS A 1 105 ? 3.854 3.878 -5.217 1.00 75.88 105 HIS A N 1
ATOM 809 C CA . HIS A 1 105 ? 3.299 2.808 -6.062 1.00 75.88 105 HIS A CA 1
ATOM 810 C C . HIS A 1 105 ? 3.127 1.478 -5.317 1.00 75.88 105 HIS A C 1
ATOM 812 O O . HIS A 1 105 ? 3.391 0.406 -5.857 1.00 75.88 105 HIS A O 1
ATOM 818 N N . ILE A 1 106 ? 2.686 1.547 -4.063 1.00 80.25 106 ILE A N 1
ATOM 819 C CA . ILE A 1 106 ? 2.401 0.366 -3.254 1.00 80.25 106 ILE A CA 1
ATOM 820 C C . ILE A 1 106 ? 0.905 0.060 -3.298 1.00 80.25 106 ILE A C 1
ATOM 822 O O . ILE A 1 106 ? 0.074 0.949 -3.103 1.00 80.25 106 ILE A O 1
ATOM 826 N N . PHE A 1 107 ? 0.572 -1.218 -3.469 1.00 83.19 107 PHE A N 1
ATOM 827 C CA . PHE A 1 107 ? -0.761 -1.736 -3.204 1.00 83.19 107 PHE A CA 1
ATOM 828 C C . PHE A 1 107 ? -0.692 -2.816 -2.136 1.00 83.19 107 PHE A C 1
ATOM 830 O O . PHE A 1 107 ? 0.012 -3.814 -2.283 1.00 83.19 107 PHE A O 1
ATOM 837 N N . CYS A 1 108 ? -1.481 -2.645 -1.088 1.00 86.25 108 CYS A N 1
ATOM 838 C CA . CYS A 1 108 ? -1.595 -3.617 -0.017 1.00 86.25 108 CYS A CA 1
ATOM 839 C C . CYS A 1 108 ? -3.050 -4.019 0.139 1.00 86.25 108 CYS A C 1
ATOM 841 O O . CYS A 1 108 ? -3.946 -3.175 0.149 1.00 86.25 108 CYS A O 1
ATOM 843 N N . GLU A 1 109 ? -3.278 -5.314 0.298 1.00 87.56 109 GLU A N 1
ATOM 844 C CA . GLU A 1 109 ? -4.598 -5.876 0.539 1.00 87.56 109 GLU A CA 1
ATOM 845 C C . GLU A 1 109 ? -4.517 -6.821 1.725 1.00 87.56 109 GLU A C 1
ATOM 847 O O . GLU A 1 109 ? -3.756 -7.789 1.708 1.00 87.56 109 GLU A O 1
ATOM 852 N N . TRP A 1 110 ? -5.296 -6.514 2.753 1.00 91.19 110 TRP A N 1
ATOM 853 C CA . TRP A 1 110 ? -5.432 -7.327 3.947 1.00 91.19 110 TRP A CA 1
ATOM 854 C C . TRP A 1 110 ? -6.828 -7.934 3.993 1.00 91.19 110 TRP A C 1
ATOM 856 O O . TRP A 1 110 ? -7.831 -7.220 3.882 1.00 91.19 110 TRP A O 1
ATOM 866 N N . LEU A 1 111 ? -6.887 -9.248 4.184 1.00 91.75 111 LEU A N 1
ATOM 867 C CA . LEU A 1 111 ? -8.126 -9.995 4.338 1.00 91.75 111 LEU A CA 1
ATOM 868 C C . LEU A 1 111 ? -8.271 -10.439 5.790 1.00 91.75 111 LEU A C 1
ATOM 870 O O . LEU A 1 111 ? -7.604 -11.359 6.251 1.00 91.75 111 LEU A O 1
ATOM 874 N N . PHE A 1 112 ? -9.167 -9.785 6.514 1.00 94.19 112 PHE A N 1
ATOM 875 C CA . PHE A 1 112 ? -9.461 -10.106 7.901 1.00 94.19 112 PHE A CA 1
ATOM 876 C C . PHE A 1 112 ? -10.527 -11.192 7.992 1.00 94.19 112 PHE A C 1
ATOM 878 O O . PHE A 1 112 ? -11.565 -11.100 7.332 1.00 94.19 112 PHE A O 1
ATOM 885 N N . ARG A 1 113 ? -10.287 -12.188 8.848 1.00 95.00 113 ARG A N 1
ATOM 886 C CA . ARG A 1 113 ? -11.164 -13.340 9.080 1.00 95.00 113 ARG A CA 1
ATOM 887 C C . ARG A 1 113 ? -11.469 -13.460 10.569 1.00 95.00 113 ARG A C 1
ATOM 889 O O . ARG A 1 113 ? -10.705 -14.048 11.330 1.00 95.00 113 ARG A O 1
ATOM 896 N N . ALA A 1 114 ? -12.581 -12.869 10.994 1.00 94.25 114 ALA A N 1
ATOM 897 C CA . ALA A 1 114 ? -12.976 -12.867 12.399 1.00 94.25 114 ALA A CA 1
ATOM 898 C C . ALA A 1 114 ? -13.456 -14.254 12.848 1.00 94.25 114 ALA A C 1
ATOM 900 O O . ALA A 1 114 ? -13.205 -14.658 13.981 1.00 94.25 114 ALA A O 1
ATOM 901 N N . GLY A 1 115 ? -14.105 -14.987 11.940 1.00 93.44 115 GLY A N 1
ATOM 902 C CA . GLY A 1 115 ? -14.790 -16.237 12.239 1.00 93.44 115 GLY A CA 1
ATOM 903 C C . GLY A 1 115 ? -16.213 -16.017 12.757 1.00 93.44 115 GLY A C 1
ATOM 904 O O . GLY A 1 115 ? -16.618 -14.911 13.120 1.00 93.44 115 GLY A O 1
ATOM 905 N N . ILE A 1 116 ? -16.991 -17.098 12.773 1.00 91.62 116 ILE A N 1
ATOM 906 C CA . ILE A 1 116 ? -18.415 -17.066 13.124 1.00 91.62 116 ILE A CA 1
ATOM 907 C C . ILE A 1 116 ? -18.598 -16.550 14.557 1.00 91.62 116 ILE A C 1
ATOM 909 O O . ILE A 1 116 ? -17.965 -17.037 15.491 1.00 91.62 116 ILE A O 1
ATOM 913 N N . GLY A 1 117 ? -19.504 -15.584 14.732 1.00 93.62 117 GLY A N 1
ATOM 914 C CA . GLY A 1 117 ? -19.807 -14.985 16.036 1.00 93.62 117 GLY A CA 1
ATOM 915 C C . GLY A 1 117 ? -18.818 -13.906 16.483 1.00 93.62 117 GLY A C 1
ATOM 916 O O . GLY A 1 117 ? -18.946 -13.400 17.598 1.00 93.62 117 GLY A O 1
ATOM 917 N N . TYR A 1 118 ? -17.868 -13.530 15.625 1.00 96.00 118 TYR A N 1
ATOM 918 C CA . TYR A 1 118 ? -16.917 -12.453 15.860 1.00 96.00 118 TYR A CA 1
ATOM 919 C C . TYR A 1 118 ? -16.959 -11.426 14.730 1.00 96.00 118 TYR A C 1
ATOM 921 O O . TYR A 1 118 ? -17.360 -11.707 13.603 1.00 96.00 118 TYR A O 1
ATOM 929 N N . ARG A 1 119 ? -16.509 -10.215 15.046 1.00 94.62 119 ARG A N 1
ATOM 930 C CA . ARG A 1 119 ? -16.321 -9.117 14.101 1.00 94.62 119 ARG A CA 1
ATOM 931 C C . ARG A 1 119 ? -15.078 -8.326 14.475 1.00 94.62 119 ARG A C 1
ATOM 933 O O . ARG A 1 119 ? -14.671 -8.322 15.633 1.00 94.62 119 ARG A O 1
ATOM 940 N N . TYR A 1 120 ? -14.503 -7.612 13.523 1.00 95.88 120 TYR A N 1
ATOM 941 C CA . TYR A 1 120 ? -13.427 -6.665 13.794 1.00 95.88 120 TYR A CA 1
ATOM 942 C C . TYR A 1 120 ? -13.943 -5.244 14.025 1.00 95.88 120 TYR A C 1
ATOM 944 O O . TYR A 1 120 ? -14.878 -4.770 13.368 1.00 95.88 120 TYR A O 1
ATOM 952 N N . VAL A 1 121 ? -13.276 -4.562 14.946 1.00 95.00 121 VAL A N 1
ATOM 953 C CA . VAL A 1 121 ? -13.330 -3.124 15.178 1.00 95.00 121 VAL A CA 1
ATOM 954 C C . VAL A 1 121 ? -11.981 -2.550 14.776 1.00 95.00 121 VAL A C 1
ATOM 956 O O . VAL A 1 121 ? -10.947 -3.089 15.156 1.00 95.00 121 VAL A O 1
ATOM 959 N N . PHE A 1 122 ? -12.004 -1.460 14.023 1.00 94.44 122 PHE A N 1
ATOM 960 C CA . PHE A 1 122 ? -10.825 -0.763 13.534 1.00 94.44 122 PHE A CA 1
ATOM 961 C C . PHE A 1 122 ? -10.861 0.678 14.016 1.00 94.44 122 PHE A C 1
ATOM 963 O O . PHE A 1 122 ? -11.865 1.372 13.827 1.00 94.44 122 PHE A O 1
ATOM 970 N N . ASP A 1 123 ? -9.754 1.124 14.591 1.00 93.31 123 ASP A N 1
ATOM 971 C CA . ASP A 1 123 ? -9.540 2.487 15.047 1.00 93.31 123 ASP A CA 1
ATOM 972 C C . ASP A 1 123 ? -8.363 3.093 14.280 1.00 93.31 123 ASP A C 1
ATOM 974 O O . ASP A 1 123 ? -7.244 2.579 14.277 1.00 93.31 123 ASP A O 1
ATOM 978 N N . PHE A 1 124 ? -8.635 4.198 13.600 1.00 89.50 124 PHE A N 1
ATOM 979 C CA . PHE A 1 124 ? -7.700 4.892 12.736 1.00 89.50 124 PHE A CA 1
ATOM 980 C C . PHE A 1 124 ? -7.108 6.111 13.436 1.00 89.50 124 PHE A C 1
ATOM 982 O O . PHE A 1 124 ? -7.827 6.939 14.000 1.00 89.50 124 PHE A O 1
ATOM 989 N N . ALA A 1 125 ? -5.793 6.260 13.338 1.00 86.44 125 ALA A N 1
ATOM 990 C CA . ALA A 1 125 ? -5.052 7.401 13.838 1.00 86.44 125 ALA A CA 1
ATOM 991 C C . ALA A 1 125 ? -4.251 8.055 12.707 1.00 86.44 125 ALA A C 1
ATOM 993 O O . ALA A 1 125 ? -3.422 7.427 12.044 1.00 86.44 125 ALA A O 1
ATOM 994 N N . PHE A 1 126 ? -4.482 9.354 12.539 1.00 78.50 126 PHE A N 1
ATOM 995 C CA . PHE A 1 126 ? -3.706 10.227 11.669 1.00 78.50 126 PHE A CA 1
ATOM 996 C C . PHE A 1 126 ? -2.371 10.527 12.358 1.00 78.50 126 PHE A C 1
ATOM 998 O O . PHE A 1 126 ? -2.346 11.150 13.424 1.00 78.50 126 PHE A O 1
ATOM 1005 N N . ILE A 1 127 ? -1.253 10.083 11.781 1.00 74.75 127 ILE A N 1
ATOM 1006 C CA . ILE A 1 127 ? 0.072 10.408 12.313 1.00 74.75 127 ILE A CA 1
ATOM 1007 C C . ILE A 1 127 ? 0.517 11.724 11.667 1.00 74.75 127 ILE A C 1
ATOM 1009 O O . ILE A 1 127 ? 0.526 11.842 10.447 1.00 74.75 127 ILE A O 1
ATOM 1013 N N . LYS A 1 128 ? 0.910 12.709 12.491 1.00 65.81 128 LYS A N 1
ATOM 1014 C CA . LYS A 1 128 ? 1.333 14.062 12.065 1.00 65.81 128 LYS A CA 1
ATOM 1015 C C . LYS A 1 128 ? 0.229 14.800 11.282 1.00 65.81 128 LYS A C 1
ATOM 1017 O O . LYS A 1 128 ? 0.302 14.955 10.076 1.00 65.81 128 LYS A O 1
ATOM 1022 N N . HIS A 1 129 ? -0.799 15.264 11.993 1.00 60.75 129 HIS A N 1
ATOM 1023 C CA . HIS A 1 129 ? -2.070 15.826 11.498 1.00 60.75 129 HIS A CA 1
ATOM 1024 C C . HIS A 1 129 ? -1.974 17.163 10.699 1.00 60.75 129 HIS A C 1
ATOM 1026 O O . HIS A 1 129 ? -2.769 18.077 10.907 1.00 60.75 129 HIS A O 1
ATOM 1032 N N . GLU A 1 130 ? -1.028 17.320 9.769 1.00 57.81 130 GLU A N 1
ATOM 1033 C CA . GLU A 1 130 ? -0.744 18.582 9.062 1.00 57.81 130 GLU A CA 1
ATOM 1034 C C . GLU A 1 130 ? -1.608 18.819 7.801 1.00 57.81 130 GLU A C 1
ATOM 1036 O O . GLU A 1 130 ? -1.098 19.181 6.744 1.00 57.81 130 GLU A O 1
ATOM 1041 N N . ASN A 1 131 ? -2.936 18.685 7.907 1.00 54.66 131 ASN A N 1
ATOM 1042 C CA . ASN A 1 131 ? -3.902 19.008 6.833 1.00 54.66 131 ASN A CA 1
ATOM 1043 C C . ASN A 1 131 ? -3.834 18.144 5.556 1.00 54.66 131 ASN A C 1
ATOM 1045 O O . ASN A 1 131 ? -4.282 18.588 4.494 1.00 54.66 131 ASN A O 1
ATOM 1049 N N . PHE A 1 132 ? -3.316 16.917 5.633 1.00 57.81 132 PHE A N 1
ATOM 1050 C CA . PHE A 1 132 ? -3.238 16.036 4.466 1.00 57.81 132 PHE A CA 1
ATOM 1051 C C . PHE A 1 132 ? -4.618 15.779 3.847 1.00 57.81 132 PHE A C 1
ATOM 1053 O O . PHE A 1 132 ? -5.581 15.465 4.549 1.00 57.81 132 PHE A O 1
ATOM 1060 N N . TYR A 1 133 ? -4.701 15.986 2.527 1.00 59.03 133 TYR A N 1
ATOM 1061 C CA . TYR A 1 133 ? -5.891 15.785 1.689 1.00 59.03 133 TYR A CA 1
ATOM 1062 C C . TYR A 1 133 ? -7.124 16.618 2.050 1.00 59.03 133 TYR A C 1
ATOM 1064 O O . TYR A 1 133 ? -8.260 16.240 1.755 1.00 59.03 133 TYR A O 1
ATOM 1072 N N . ARG A 1 134 ? -6.933 17.787 2.669 1.00 57.81 134 ARG A N 1
ATOM 1073 C CA . ARG A 1 134 ? -8.022 18.747 2.851 1.00 57.81 134 ARG A CA 1
ATOM 1074 C C . ARG A 1 134 ? -8.387 19.362 1.494 1.00 57.81 134 ARG A C 1
ATOM 1076 O O . ARG A 1 134 ? -7.812 20.368 1.089 1.00 57.81 134 ARG A O 1
ATOM 1083 N N . THR A 1 135 ? -9.332 18.758 0.777 1.00 53.78 135 THR A N 1
ATOM 1084 C CA . THR A 1 135 ? -9.832 19.327 -0.482 1.00 53.78 135 THR A CA 1
ATOM 1085 C C . THR A 1 135 ? -10.611 20.616 -0.208 1.00 53.78 135 THR A C 1
ATOM 1087 O O . THR A 1 135 ? -11.266 20.762 0.832 1.00 53.78 135 THR A O 1
ATOM 1090 N N . ALA A 1 136 ? -10.568 21.559 -1.157 1.00 49.81 136 ALA A N 1
ATOM 1091 C CA . ALA A 1 136 ? -11.306 22.823 -1.075 1.00 49.81 136 ALA A CA 1
ATOM 1092 C C . ALA A 1 136 ? -12.821 22.612 -0.882 1.00 49.81 136 ALA A C 1
ATOM 1094 O O . ALA A 1 136 ? -13.490 23.450 -0.280 1.00 49.81 136 ALA A O 1
ATOM 1095 N N . TYR A 1 137 ? -13.337 21.469 -1.349 1.00 49.53 137 TYR A N 1
ATOM 1096 C CA . TYR A 1 137 ? -14.753 21.126 -1.313 1.00 49.53 137 TYR A CA 1
ATOM 1097 C C . TYR A 1 137 ? -15.246 20.651 0.054 1.00 49.53 137 TYR A C 1
ATOM 1099 O O . TYR A 1 137 ? -16.322 21.075 0.463 1.00 49.53 137 TYR A O 1
ATOM 1107 N N . ASN A 1 138 ? -14.500 19.801 0.776 1.00 57.91 138 ASN A N 1
ATOM 1108 C CA . ASN A 1 138 ? -15.071 19.129 1.952 1.00 57.91 138 ASN A CA 1
ATOM 1109 C C . ASN A 1 138 ? -14.507 19.582 3.306 1.00 57.91 138 ASN A C 1
ATOM 1111 O O . ASN A 1 138 ? -15.047 19.182 4.329 1.00 57.91 138 ASN A O 1
ATOM 1115 N N . ARG A 1 139 ? -13.450 20.415 3.365 1.00 64.69 139 ARG A N 1
ATOM 1116 C CA . ARG A 1 139 ? -12.774 20.907 4.603 1.00 64.69 139 ARG A CA 1
ATOM 1117 C C . ARG A 1 139 ? -12.348 19.834 5.632 1.00 64.69 139 ARG A C 1
ATOM 1119 O O . ARG A 1 139 ? -11.655 20.184 6.588 1.00 64.69 139 ARG A O 1
ATOM 1126 N N . VAL A 1 140 ? -12.720 18.575 5.437 1.00 72.50 140 VAL A N 1
ATOM 1127 C CA . VAL A 1 140 ? -12.417 17.376 6.214 1.00 72.50 140 VAL A CA 1
ATOM 1128 C C . VAL A 1 140 ? -11.302 16.647 5.474 1.00 72.50 140 VAL A C 1
ATOM 1130 O O . VAL A 1 140 ? -11.424 16.386 4.279 1.00 72.50 140 VAL A O 1
ATOM 1133 N N . GLY A 1 141 ? -10.201 16.363 6.169 1.00 75.62 141 GLY A N 1
ATOM 1134 C CA . GLY A 1 141 ? -9.110 15.561 5.616 1.00 75.62 141 GLY A CA 1
ATOM 1135 C C . GLY A 1 141 ? -9.491 14.086 5.651 1.00 75.62 141 GLY A C 1
ATOM 1136 O O . GLY A 1 141 ? -9.865 13.575 6.710 1.00 75.62 141 GLY A O 1
ATOM 1137 N N . CYS A 1 142 ? -9.416 13.418 4.506 1.00 78.56 142 CYS A N 1
ATOM 1138 C CA . CYS A 1 142 ? -9.678 11.989 4.365 1.00 78.56 142 CYS A CA 1
ATOM 1139 C C . CYS A 1 142 ? -8.491 11.307 3.698 1.00 78.56 142 CYS A C 1
ATOM 1141 O O . CYS A 1 142 ? -7.778 11.947 2.938 1.00 78.56 142 CYS A O 1
ATOM 1143 N N . TYR A 1 143 ? -8.302 10.017 3.946 1.00 80.00 143 TYR A N 1
ATOM 1144 C CA . TYR A 1 143 ? -7.348 9.196 3.208 1.00 80.00 143 TYR A CA 1
ATOM 1145 C C . TYR A 1 143 ? -8.055 8.547 2.013 1.00 80.00 143 TYR A C 1
ATOM 1147 O O . TYR A 1 143 ? -8.811 7.592 2.209 1.00 80.00 143 TYR A O 1
ATOM 1155 N N . PRO A 1 144 ? -7.881 9.071 0.785 1.00 76.81 144 PRO A N 1
ATOM 1156 C CA . PRO A 1 144 ? -8.571 8.546 -0.392 1.00 76.81 144 PRO A CA 1
ATOM 1157 C C . PRO A 1 144 ? -7.969 7.219 -0.873 1.00 76.81 144 PRO A C 1
ATOM 1159 O O . PRO A 1 144 ? -8.637 6.444 -1.546 1.00 76.81 144 PRO A O 1
ATOM 1162 N N . ASP A 1 145 ? -6.719 6.947 -0.508 1.00 80.94 145 ASP A N 1
ATOM 1163 C CA . ASP A 1 145 ? -5.962 5.751 -0.864 1.00 80.94 145 ASP A CA 1
ATOM 1164 C C . ASP A 1 145 ? -6.259 4.548 0.041 1.00 80.94 145 ASP A C 1
ATOM 1166 O O . ASP A 1 145 ? -5.847 3.437 -0.288 1.00 80.94 145 ASP A O 1
ATOM 1170 N N . ILE A 1 146 ? -7.010 4.725 1.137 1.00 84.38 146 ILE A N 1
ATOM 1171 C CA . ILE A 1 146 ? -7.405 3.635 2.033 1.00 84.38 146 ILE A CA 1
ATOM 1172 C C . ILE A 1 146 ? -8.910 3.375 2.029 1.00 84.38 146 ILE A C 1
ATOM 1174 O O . ILE A 1 146 ? -9.726 4.292 2.156 1.00 84.38 146 ILE A O 1
ATOM 1178 N N . HIS A 1 147 ? -9.290 2.101 1.936 1.00 83.81 147 HIS A N 1
ATOM 1179 C CA . HIS A 1 147 ? -10.693 1.706 1.951 1.00 83.81 147 HIS A CA 1
ATOM 1180 C C . HIS A 1 147 ? -10.963 0.388 2.674 1.00 83.81 147 HIS A C 1
ATOM 1182 O O . HIS A 1 147 ? -10.167 -0.552 2.631 1.00 83.81 147 HIS A O 1
ATOM 1188 N N . PHE A 1 148 ? -12.147 0.326 3.293 1.00 84.25 148 PHE A N 1
ATOM 1189 C CA . PHE A 1 148 ? -12.691 -0.867 3.938 1.00 84.25 148 PHE A CA 1
ATOM 1190 C C . PHE A 1 148 ? -13.950 -1.351 3.226 1.00 84.25 148 PHE A C 1
ATOM 1192 O O . PHE A 1 148 ? -14.856 -0.577 2.894 1.00 84.25 148 PHE A O 1
ATOM 1199 N N . ALA A 1 149 ? -14.044 -2.664 3.060 1.00 83.81 149 ALA A N 1
ATOM 1200 C CA . ALA A 1 149 ? -15.242 -3.333 2.594 1.00 83.81 149 ALA A CA 1
ATOM 1201 C C . ALA A 1 149 ? -15.599 -4.499 3.519 1.00 83.81 149 ALA A C 1
ATOM 1203 O O . ALA A 1 149 ? -14.754 -5.326 3.853 1.00 83.81 149 ALA A O 1
ATOM 1204 N N . ASN A 1 150 ? -16.871 -4.566 3.914 1.00 85.81 150 ASN A N 1
ATOM 1205 C CA . ASN A 1 150 ? -17.440 -5.776 4.500 1.00 85.81 150 ASN A CA 1
ATOM 1206 C C . ASN A 1 150 ? -17.501 -6.866 3.418 1.00 85.81 150 ASN A C 1
ATOM 1208 O O . ASN A 1 150 ? -17.979 -6.597 2.313 1.00 85.81 150 ASN A O 1
ATOM 1212 N N . GLY A 1 151 ? -17.043 -8.072 3.745 1.00 80.81 151 GLY A N 1
ATOM 1213 C CA . GLY A 1 151 ? -17.005 -9.222 2.847 1.00 80.81 151 GLY A CA 1
ATOM 1214 C C . GLY A 1 151 ? -15.727 -9.337 2.010 1.00 80.81 151 GLY A C 1
ATOM 1215 O O . GLY A 1 151 ? -14.792 -8.538 2.112 1.00 80.81 151 GLY A O 1
ATOM 1216 N N . LEU A 1 152 ? -15.705 -10.377 1.174 1.00 70.75 152 LEU A N 1
ATOM 1217 C CA . LEU A 1 152 ? -14.667 -10.616 0.178 1.00 70.75 152 LEU A CA 1
ATOM 1218 C C . LEU A 1 152 ? -14.995 -9.837 -1.097 1.00 70.75 152 LEU A C 1
ATOM 1220 O O . LEU A 1 152 ? -16.006 -10.098 -1.740 1.00 70.75 152 LEU A O 1
ATOM 1224 N N . ASN A 1 153 ? -14.098 -8.929 -1.476 1.00 64.00 153 ASN A N 1
ATOM 1225 C CA . ASN A 1 153 ? -13.963 -8.446 -2.847 1.00 64.00 153 ASN A CA 1
ATOM 1226 C C . ASN A 1 153 ? -15.264 -7.923 -3.496 1.00 64.00 153 ASN A C 1
ATOM 1228 O O . ASN A 1 153 ? -15.735 -8.449 -4.504 1.00 64.00 153 ASN A O 1
ATOM 1232 N N . THR A 1 154 ? -15.829 -6.843 -2.957 1.00 55.56 154 THR A N 1
ATOM 1233 C CA . THR A 1 154 ? -16.763 -6.039 -3.752 1.00 55.56 154 THR A CA 1
ATOM 1234 C C . THR A 1 154 ? -15.964 -5.380 -4.869 1.00 55.56 154 THR A C 1
ATOM 1236 O O . THR A 1 154 ? -14.944 -4.743 -4.578 1.00 55.56 154 THR A O 1
ATOM 1239 N N . LEU A 1 155 ? -16.405 -5.550 -6.122 1.00 54.16 155 LEU A N 1
ATOM 1240 C CA . LEU A 1 155 ? -15.963 -4.737 -7.256 1.00 54.16 155 LEU A CA 1
ATOM 1241 C C . LEU A 1 155 ? -15.781 -3.305 -6.752 1.00 54.16 155 LEU A C 1
ATOM 1243 O O . LEU A 1 155 ? -16.665 -2.766 -6.085 1.00 54.16 155 LEU A O 1
ATOM 1247 N N . THR A 1 156 ? -14.594 -2.748 -6.967 1.00 51.03 156 THR A N 1
ATOM 1248 C CA . THR A 1 156 ? -14.334 -1.329 -6.757 1.00 51.03 156 THR A CA 1
ATOM 1249 C C . THR A 1 156 ? -15.361 -0.575 -7.582 1.00 51.03 156 THR A C 1
ATOM 1251 O O . THR A 1 156 ? -15.178 -0.414 -8.787 1.00 51.03 156 THR A O 1
ATOM 1254 N N . ASP A 1 157 ? -16.461 -0.163 -6.956 1.00 47.31 157 ASP A N 1
ATOM 1255 C CA . ASP A 1 157 ? -17.309 0.864 -7.524 1.00 47.31 157 ASP A CA 1
ATOM 1256 C C . ASP A 1 157 ? -16.390 2.067 -7.705 1.00 47.31 157 ASP A C 1
ATOM 1258 O O . ASP A 1 157 ? -15.932 2.690 -6.748 1.00 47.31 157 ASP A O 1
ATOM 1262 N N . TYR A 1 158 ? -16.071 2.320 -8.970 1.00 47.44 158 TYR A N 1
ATOM 1263 C CA . TYR A 1 158 ? -15.203 3.373 -9.490 1.00 47.44 158 TYR A CA 1
ATOM 1264 C C . TYR A 1 158 ? -15.619 4.779 -9.002 1.00 47.44 158 TYR A C 1
ATOM 1266 O O . TYR A 1 158 ? -14.865 5.740 -9.111 1.00 47.44 158 TYR A O 1
ATOM 1274 N N . TYR A 1 159 ? -16.798 4.884 -8.382 1.00 47.19 159 TYR A N 1
ATOM 1275 C CA . TYR A 1 159 ? -17.304 6.044 -7.665 1.00 47.19 159 TYR A CA 1
ATOM 1276 C C . TYR A 1 159 ? -17.206 5.811 -6.155 1.00 47.19 159 TYR A C 1
ATOM 1278 O O . TYR A 1 159 ? -18.172 5.451 -5.484 1.00 47.19 159 TYR A O 1
ATOM 1286 N N . SER A 1 160 ? -16.004 6.024 -5.629 1.00 47.19 160 SER A N 1
ATOM 1287 C CA . SER A 1 160 ? -15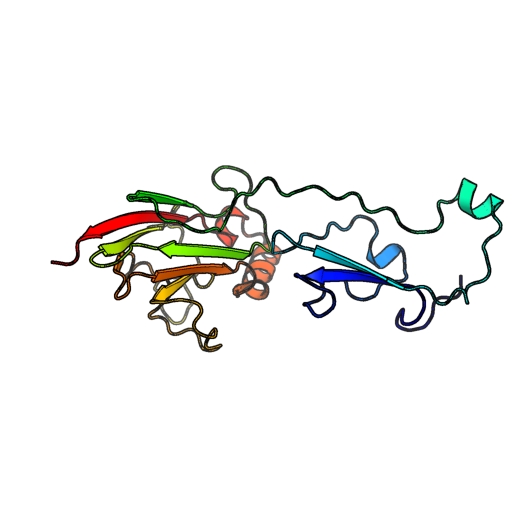.677 6.165 -4.209 1.00 47.19 160 SER A CA 1
ATOM 1288 C C . SER A 1 160 ? -16.792 6.866 -3.426 1.00 47.19 160 SER A C 1
ATOM 1290 O O . SER A 1 160 ? -16.921 8.090 -3.438 1.00 47.19 160 SER A O 1
ATOM 1292 N N . LEU A 1 161 ? -17.600 6.086 -2.705 1.00 53.75 161 LEU A N 1
ATOM 1293 C CA . LEU A 1 161 ? -18.499 6.635 -1.701 1.00 53.75 161 LEU A CA 1
ATOM 1294 C C . LEU A 1 161 ? -17.645 7.124 -0.517 1.00 53.75 161 LEU A C 1
ATOM 1296 O O . LEU A 1 161 ? -16.910 6.318 0.065 1.00 53.75 161 LEU A O 1
ATOM 1300 N N . PRO A 1 162 ? -17.805 8.380 -0.056 1.00 52.22 162 PRO A N 1
ATOM 1301 C CA . PRO A 1 162 ? -17.110 8.915 1.124 1.00 52.22 162 PRO A CA 1
ATOM 1302 C C . PRO A 1 162 ? -17.429 8.149 2.423 1.00 52.22 162 PRO A C 1
ATOM 1304 O O . PRO A 1 162 ? -16.850 8.403 3.474 1.00 52.22 162 PRO A O 1
ATOM 1307 N N . HIS A 1 163 ? -18.337 7.170 2.367 1.00 53.47 163 HIS A N 1
ATOM 1308 C CA . HIS A 1 163 ? -18.686 6.303 3.481 1.00 53.47 163 HIS A CA 1
ATOM 1309 C C . HIS A 1 163 ? -17.695 5.156 3.743 1.00 53.47 163 HIS A C 1
ATOM 1311 O O . HIS A 1 163 ? -17.902 4.439 4.725 1.00 53.47 163 HIS A O 1
ATOM 1317 N N . ARG A 1 164 ? -16.674 4.926 2.908 1.00 64.44 164 ARG A N 1
ATOM 1318 C CA . ARG A 1 164 ? -15.754 3.777 3.077 1.00 64.44 164 ARG A CA 1
ATOM 1319 C C . ARG A 1 164 ? -14.286 4.147 3.310 1.00 64.44 164 ARG A C 1
ATOM 1321 O O . ARG A 1 164 ? -13.500 3.257 3.630 1.00 64.44 164 ARG A O 1
ATOM 1328 N N . SER A 1 165 ? -13.949 5.431 3.209 1.00 72.50 165 SER A N 1
ATOM 1329 C CA . SER A 1 165 ? -12.624 5.976 3.526 1.00 72.50 165 SER A CA 1
ATOM 1330 C C . SER A 1 165 ? -12.572 6.506 4.960 1.00 72.50 165 SER A C 1
ATOM 1332 O O . SER A 1 165 ? -13.595 6.901 5.528 1.00 72.50 165 SER A O 1
ATOM 1334 N N . PHE A 1 166 ? -11.375 6.533 5.547 1.00 80.19 166 PHE A N 1
ATOM 1335 C CA . PHE A 1 166 ? -11.160 7.170 6.844 1.00 80.19 166 PHE A CA 1
ATOM 1336 C C . PHE A 1 166 ? -11.006 8.678 6.689 1.00 80.19 166 PHE A C 1
ATOM 1338 O O . PHE A 1 166 ? -10.269 9.161 5.832 1.00 80.19 166 PHE A O 1
ATOM 1345 N N . CYS A 1 167 ? -11.692 9.414 7.554 1.00 80.19 167 CYS A N 1
ATOM 1346 C CA . CYS A 1 167 ? -11.721 10.869 7.561 1.00 80.19 167 CYS A CA 1
ATOM 1347 C C . CYS A 1 167 ? -11.498 11.384 8.980 1.00 80.19 167 CYS A C 1
ATOM 1349 O O . CYS A 1 167 ? -11.716 10.664 9.953 1.00 80.19 167 CYS A O 1
ATOM 1351 N N . SER A 1 168 ? -11.108 12.647 9.132 1.00 79.88 168 SER A N 1
ATOM 1352 C CA . SER A 1 168 ? -10.881 13.227 10.462 1.00 79.88 168 SER A CA 1
ATOM 1353 C C . SER A 1 168 ? -12.133 13.204 11.353 1.00 79.88 168 SER A C 1
ATOM 1355 O O . SER A 1 168 ? -12.021 13.168 12.572 1.00 79.88 168 SER A O 1
ATOM 1357 N N . ASN A 1 169 ? -13.330 13.204 10.758 1.00 81.25 169 ASN A N 1
ATOM 1358 C CA . ASN A 1 169 ? -14.615 13.062 11.455 1.00 81.25 169 ASN A CA 1
ATOM 1359 C C . ASN A 1 169 ? -15.095 11.602 11.581 1.00 81.25 169 ASN A C 1
ATOM 1361 O O . ASN A 1 169 ? -16.141 11.349 12.174 1.00 81.25 169 ASN A O 1
ATOM 1365 N N . ARG A 1 170 ? -14.363 10.646 11.002 1.00 84.06 170 ARG A N 1
ATOM 1366 C CA . ARG A 1 170 ? -14.707 9.227 10.977 1.00 84.06 170 ARG A CA 1
ATOM 1367 C C . ARG A 1 170 ? -13.440 8.385 11.038 1.00 84.06 170 ARG A C 1
ATOM 1369 O O . ARG A 1 170 ? -12.892 7.986 10.013 1.00 84.06 170 ARG A O 1
ATOM 1376 N N . THR A 1 171 ? -13.015 8.102 12.260 1.00 88.00 171 THR A N 1
ATOM 1377 C CA . THR A 1 171 ? -11.806 7.328 12.572 1.00 88.00 171 THR A CA 1
ATOM 1378 C C . THR A 1 171 ? -12.095 5.880 12.945 1.00 88.00 171 THR A C 1
ATOM 1380 O O . THR A 1 171 ? -11.178 5.076 12.998 1.00 88.00 171 THR A O 1
ATOM 1383 N N . ARG A 1 172 ? -13.354 5.518 13.205 1.00 90.88 172 ARG A N 1
ATOM 1384 C CA . ARG A 1 172 ? -13.722 4.173 13.657 1.00 90.88 172 ARG A CA 1
ATOM 1385 C C . ARG A 1 172 ? -14.564 3.450 12.618 1.00 90.88 172 ARG A C 1
ATOM 1387 O O . ARG A 1 172 ? -15.528 4.008 12.086 1.00 90.88 172 ARG A O 1
ATOM 1394 N N . PHE A 1 173 ? -14.224 2.194 12.362 1.00 90.19 173 PHE A N 1
ATOM 1395 C CA . PHE A 1 173 ? -14.992 1.289 11.514 1.00 90.19 173 PHE A CA 1
ATOM 1396 C C . PHE A 1 173 ? -15.292 0.001 12.279 1.00 90.19 173 PHE A C 1
ATOM 1398 O O . PHE A 1 173 ? -14.405 -0.616 12.859 1.00 90.19 173 PHE A O 1
ATOM 1405 N N . VAL A 1 174 ? -16.559 -0.406 12.294 1.00 91.69 174 VAL A N 1
ATOM 1406 C CA . VAL A 1 174 ? -16.996 -1.672 12.890 1.00 91.69 174 VAL A CA 1
ATOM 1407 C C . VAL A 1 174 ? -17.542 -2.528 11.766 1.00 91.69 174 VAL A C 1
ATOM 1409 O O . VAL A 1 174 ? -18.452 -2.108 11.049 1.00 91.69 174 VAL A O 1
ATOM 1412 N N . SER A 1 175 ? -16.970 -3.712 11.606 1.00 90.94 175 SER A N 1
ATOM 1413 C CA . SER A 1 175 ? -17.398 -4.636 10.564 1.00 90.94 175 SER A CA 1
ATOM 1414 C C . SER A 1 175 ? -18.789 -5.200 10.841 1.00 90.94 175 SER A C 1
ATOM 1416 O O . SER A 1 175 ? -19.170 -5.461 11.986 1.00 90.94 175 SER A O 1
ATOM 1418 N N . ALA A 1 176 ? -19.560 -5.347 9.766 1.00 88.44 176 ALA A N 1
ATOM 1419 C CA . ALA A 1 176 ? -20.887 -5.963 9.793 1.00 88.44 176 ALA A CA 1
ATOM 1420 C C . ALA A 1 176 ? -20.836 -7.462 9.455 1.00 88.44 176 ALA A C 1
ATOM 1422 O O . ALA A 1 176 ? -21.816 -8.173 9.650 1.00 88.44 176 ALA A O 1
ATOM 1423 N N . THR A 1 177 ? -19.702 -7.922 8.933 1.00 88.19 177 THR A N 1
ATOM 1424 C CA . THR A 1 177 ? -19.442 -9.293 8.496 1.00 88.19 177 THR A CA 1
ATOM 1425 C C . THR A 1 177 ? -18.211 -9.835 9.212 1.00 88.19 177 THR A C 1
ATOM 1427 O O . THR A 1 177 ? -17.380 -9.077 9.710 1.00 88.19 177 THR A O 1
ATOM 1430 N N . ASP A 1 178 ? -18.079 -11.154 9.231 1.00 89.88 178 ASP A N 1
ATOM 1431 C CA . ASP A 1 178 ? -16.913 -11.878 9.737 1.00 89.88 178 ASP A CA 1
ATOM 1432 C C . ASP A 1 178 ? -15.679 -11.733 8.828 1.00 89.88 178 ASP A C 1
ATOM 1434 O O . ASP A 1 178 ? -14.549 -11.843 9.302 1.00 89.88 178 ASP A O 1
ATOM 1438 N N . PHE A 1 179 ? -15.880 -11.433 7.542 1.00 90.44 179 PHE A N 1
ATOM 1439 C CA . PHE A 1 179 ? -14.813 -11.079 6.603 1.00 90.44 179 PHE A CA 1
ATOM 1440 C C . PHE A 1 179 ? -14.729 -9.572 6.374 1.00 90.44 179 PHE A C 1
ATOM 1442 O O . PHE A 1 179 ? -15.752 -8.922 6.156 1.00 90.44 179 PHE A O 1
ATOM 1449 N N . VAL A 1 180 ? -13.519 -9.014 6.349 1.00 90.75 180 VAL A N 1
ATOM 1450 C CA . VAL A 1 180 ? -13.287 -7.608 5.980 1.00 90.75 180 VAL A CA 1
ATOM 1451 C C . VAL A 1 180 ? -12.114 -7.525 5.021 1.00 90.75 180 VAL A C 1
ATOM 1453 O O . VAL A 1 180 ? -11.049 -8.075 5.286 1.00 90.75 180 VAL A O 1
ATOM 1456 N N . THR A 1 181 ? -12.297 -6.797 3.926 1.00 89.62 181 THR A N 1
ATOM 1457 C CA . THR A 1 181 ? -11.213 -6.452 3.007 1.00 89.62 181 THR A CA 1
ATOM 1458 C C . THR A 1 181 ? -10.762 -5.024 3.301 1.00 89.62 181 THR A C 1
ATOM 1460 O O . THR A 1 181 ? -11.551 -4.084 3.173 1.00 89.62 181 THR A O 1
ATOM 1463 N N . LEU A 1 182 ? -9.500 -4.860 3.691 1.00 89.44 182 LEU A N 1
ATOM 1464 C CA . LEU A 1 182 ? -8.825 -3.569 3.789 1.00 89.44 182 LEU A CA 1
ATOM 1465 C C . LEU A 1 182 ? -7.848 -3.441 2.630 1.00 89.44 182 LEU A C 1
ATOM 1467 O O . LEU A 1 182 ? -7.048 -4.341 2.383 1.00 89.44 182 LEU A O 1
ATOM 1471 N N . ARG A 1 183 ? -7.871 -2.301 1.952 1.00 87.44 183 ARG A N 1
ATOM 1472 C CA . ARG A 1 183 ? -6.970 -2.024 0.839 1.00 87.44 183 ARG A CA 1
ATOM 1473 C C . ARG A 1 183 ? -6.365 -0.641 0.952 1.00 87.44 183 ARG A C 1
ATOM 1475 O O . ARG A 1 183 ? -7.052 0.324 1.286 1.00 87.44 183 ARG A O 1
ATOM 1482 N N . PHE A 1 184 ? -5.086 -0.581 0.627 1.00 86.88 184 PHE A N 1
ATOM 1483 C CA . PHE A 1 184 ? -4.322 0.635 0.433 1.00 86.88 184 PHE A CA 1
ATOM 1484 C C . PHE A 1 184 ? -3.816 0.636 -1.011 1.00 86.88 184 PHE A C 1
ATOM 1486 O O . PHE A 1 184 ? -3.046 -0.254 -1.366 1.00 86.88 184 PHE A O 1
ATOM 1493 N N . ASP A 1 185 ? -4.271 1.578 -1.840 1.00 84.12 185 ASP A N 1
ATOM 1494 C CA . ASP A 1 185 ? -3.774 1.774 -3.210 1.00 84.12 185 ASP A CA 1
ATOM 1495 C C . ASP A 1 185 ? -3.200 3.182 -3.349 1.00 84.12 185 ASP A C 1
ATOM 1497 O O . ASP A 1 185 ? -3.915 4.169 -3.536 1.00 84.12 185 ASP A O 1
ATOM 1501 N N . ASP A 1 186 ? -1.875 3.258 -3.286 1.00 80.81 186 ASP A N 1
ATOM 1502 C CA . ASP A 1 186 ? -1.139 4.509 -3.381 1.00 80.81 186 ASP A CA 1
ATOM 1503 C C . ASP A 1 186 ? -1.356 5.239 -4.722 1.00 80.81 186 ASP A C 1
ATOM 1505 O O . ASP A 1 186 ? -1.242 6.469 -4.790 1.00 80.81 186 ASP A O 1
ATOM 1509 N N . ARG A 1 187 ? -1.722 4.501 -5.782 1.00 77.19 187 ARG A N 1
ATOM 1510 C CA . ARG A 1 187 ? -1.894 5.024 -7.147 1.00 77.19 187 ARG A CA 1
ATOM 1511 C C . ARG A 1 187 ? -3.181 5.819 -7.326 1.00 77.19 187 ARG A C 1
ATOM 1513 O O . ARG A 1 187 ? -3.271 6.589 -8.285 1.00 77.19 187 ARG A O 1
ATOM 1520 N N . PHE A 1 188 ? -4.148 5.665 -6.418 1.00 76.06 188 PHE A N 1
ATOM 1521 C CA . PHE A 1 188 ? -5.485 6.252 -6.542 1.00 76.06 188 PHE A CA 1
ATOM 1522 C C . PHE A 1 188 ? -5.457 7.779 -6.721 1.00 76.06 188 PHE A C 1
ATOM 1524 O O . PHE A 1 188 ? -6.248 8.342 -7.468 1.00 76.06 188 PHE A O 1
ATOM 1531 N N . ILE A 1 189 ? -4.479 8.437 -6.101 1.00 76.12 189 ILE A N 1
ATOM 1532 C CA . ILE A 1 189 ? -4.243 9.887 -6.169 1.00 76.12 189 ILE A CA 1
ATOM 1533 C C . ILE A 1 189 ? -2.842 10.208 -6.707 1.00 76.12 189 ILE A C 1
ATOM 1535 O O . ILE A 1 189 ? -2.222 11.205 -6.341 1.00 76.12 189 ILE A O 1
ATOM 1539 N N . SER A 1 190 ? -2.319 9.347 -7.585 1.00 79.25 190 SER A N 1
ATOM 1540 C CA . SER A 1 190 ? -0.979 9.487 -8.178 1.00 79.25 190 SER A CA 1
ATOM 1541 C C . SER A 1 190 ? -0.763 10.837 -8.867 1.00 79.25 190 SER A C 1
ATOM 1543 O O . SER A 1 190 ? 0.295 11.440 -8.697 1.00 79.25 190 SER A O 1
ATOM 1545 N N . TYR A 1 191 ? -1.769 11.349 -9.583 1.00 78.00 191 TYR A N 1
ATOM 1546 C CA . TYR A 1 191 ? -1.709 12.662 -10.231 1.00 78.00 191 TYR A CA 1
ATOM 1547 C C . TYR A 1 191 ? -1.535 13.808 -9.220 1.00 78.00 191 TYR A C 1
ATOM 1549 O O . TYR A 1 191 ? -0.652 14.650 -9.377 1.00 78.00 191 TYR A O 1
ATOM 1557 N N . GLU A 1 192 ? -2.332 13.821 -8.149 1.00 78.75 192 GLU A N 1
ATOM 1558 C CA . GLU A 1 192 ? -2.246 14.845 -7.100 1.00 78.75 192 GLU A CA 1
ATOM 1559 C C . GLU A 1 192 ? -0.910 14.754 -6.351 1.00 78.75 192 GLU A C 1
ATOM 1561 O O . GLU A 1 192 ? -0.243 15.769 -6.146 1.00 78.75 192 GLU A O 1
ATOM 1566 N N . LYS A 1 193 ? -0.464 13.533 -6.023 1.00 79.75 193 LYS A N 1
ATOM 1567 C CA . LYS A 1 193 ? 0.844 13.276 -5.401 1.00 79.75 193 LYS A CA 1
ATOM 1568 C C . LYS A 1 193 ? 1.998 13.768 -6.280 1.00 79.75 193 LYS A C 1
ATOM 1570 O O . LYS A 1 193 ? 2.948 14.361 -5.766 1.00 79.75 193 LYS A O 1
ATOM 1575 N N . GLN A 1 194 ? 1.912 13.566 -7.596 1.00 81.94 194 GLN A N 1
ATOM 1576 C CA . GLN A 1 194 ? 2.900 14.055 -8.558 1.00 81.94 194 GLN A CA 1
ATOM 1577 C C . GLN A 1 194 ? 2.903 15.588 -8.632 1.00 81.94 194 GLN A C 1
ATOM 1579 O O . GLN A 1 194 ? 3.972 16.191 -8.558 1.00 81.94 194 GLN A O 1
ATOM 1584 N N . SER A 1 195 ? 1.730 16.224 -8.669 1.00 82.88 195 SER A N 1
ATOM 1585 C CA . SER A 1 195 ? 1.612 17.687 -8.632 1.00 82.88 195 SER A CA 1
ATOM 1586 C C . SER A 1 195 ? 2.211 18.282 -7.348 1.00 82.88 195 SER A C 1
ATOM 1588 O O . SER A 1 195 ? 2.995 19.229 -7.404 1.00 82.88 195 SER A O 1
ATOM 1590 N N . MET A 1 196 ? 1.934 17.683 -6.184 1.00 81.44 196 MET A N 1
ATOM 1591 C CA . MET A 1 196 ? 2.531 18.097 -4.906 1.00 81.44 196 MET A CA 1
ATOM 1592 C C . MET A 1 196 ? 4.057 17.929 -4.902 1.00 81.44 196 MET A C 1
ATOM 1594 O O . MET A 1 196 ? 4.778 18.780 -4.377 1.00 81.44 196 MET A O 1
ATOM 1598 N N . LYS A 1 197 ? 4.570 16.855 -5.512 1.00 83.12 197 LYS A N 1
ATOM 1599 C CA . LYS A 1 197 ? 6.012 16.619 -5.651 1.00 83.12 197 LYS A CA 1
ATOM 1600 C C . LYS A 1 197 ? 6.678 17.676 -6.534 1.00 83.12 197 LYS A C 1
ATOM 1602 O O . LYS A 1 197 ? 7.752 18.158 -6.186 1.00 83.12 197 LYS A O 1
ATOM 1607 N N . GLU A 1 198 ? 6.042 18.057 -7.639 1.00 87.06 198 GLU A N 1
ATOM 1608 C CA . GLU A 1 198 ? 6.510 19.125 -8.535 1.00 87.06 198 GLU A CA 1
ATOM 1609 C C . GLU A 1 198 ? 6.518 20.497 -7.849 1.00 87.06 198 GLU A C 1
ATOM 1611 O O . GLU A 1 198 ? 7.402 21.311 -8.102 1.00 87.06 198 GLU A O 1
ATOM 1616 N N . GLN A 1 199 ? 5.601 20.722 -6.906 1.00 85.88 199 GLN A N 1
ATOM 1617 C CA . GLN A 1 199 ? 5.566 21.912 -6.048 1.00 85.88 199 GLN A CA 1
ATOM 1618 C C . GLN A 1 199 ? 6.578 21.874 -4.885 1.00 85.88 199 GLN A C 1
ATOM 1620 O O . GLN A 1 199 ? 6.618 22.800 -4.076 1.00 85.88 199 GLN A O 1
ATOM 1625 N N . GLY A 1 200 ? 7.397 20.822 -4.769 1.00 83.88 200 GLY A N 1
ATOM 1626 C CA . GLY A 1 200 ? 8.419 20.699 -3.725 1.00 83.88 200 GLY A CA 1
ATOM 1627 C C . GLY A 1 200 ? 7.878 20.326 -2.341 1.00 83.88 200 GLY A C 1
ATOM 1628 O O . GLY A 1 200 ? 8.557 20.537 -1.336 1.00 83.88 200 GLY A O 1
ATOM 1629 N N . VAL A 1 201 ? 6.665 19.772 -2.257 1.00 82.06 201 VAL A N 1
ATOM 1630 C CA . VAL A 1 201 ? 6.089 19.316 -0.986 1.00 82.06 201 VAL A CA 1
ATOM 1631 C C . VAL A 1 201 ? 6.868 18.089 -0.464 1.00 82.06 201 VAL A C 1
ATOM 1633 O O . VAL A 1 201 ? 7.126 17.159 -1.231 1.00 82.06 201 VAL A O 1
ATOM 1636 N N . PRO A 1 202 ? 7.248 18.034 0.831 1.00 79.06 202 PRO A N 1
ATOM 1637 C CA . PRO A 1 202 ? 7.975 16.893 1.393 1.00 79.06 202 PRO A CA 1
ATOM 1638 C C . PRO A 1 202 ? 7.225 15.558 1.257 1.00 79.06 202 PRO A C 1
ATOM 1640 O O . PRO A 1 202 ? 6.008 15.506 1.408 1.00 79.06 202 PRO A O 1
ATOM 1643 N N 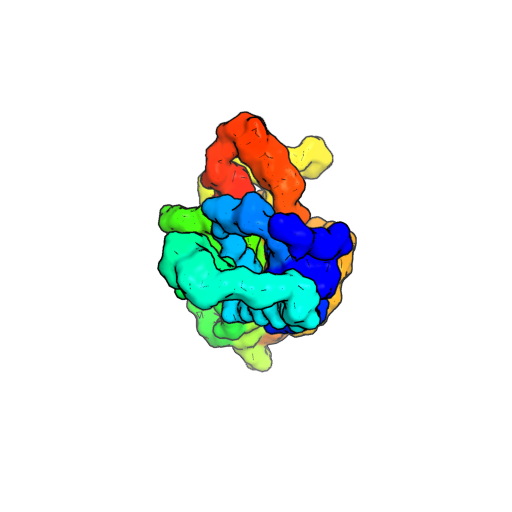. LEU A 1 203 ? 7.951 14.448 1.078 1.00 75.06 203 LEU A N 1
ATOM 1644 C CA . LEU A 1 203 ? 7.367 13.099 0.952 1.00 75.06 203 LEU A CA 1
ATOM 1645 C C . LEU A 1 203 ? 6.488 12.703 2.147 1.00 75.06 203 LEU A C 1
ATOM 1647 O O . LEU A 1 203 ? 5.426 12.121 1.954 1.00 75.06 203 LEU A O 1
ATOM 1651 N N . GLU A 1 204 ? 6.885 13.066 3.370 1.00 72.88 204 GLU A N 1
ATOM 1652 C CA . GLU A 1 204 ? 6.081 12.816 4.577 1.00 72.88 204 GLU A CA 1
ATOM 1653 C C . GLU A 1 204 ? 4.709 13.494 4.519 1.00 72.88 204 GLU A C 1
ATOM 1655 O O . GLU A 1 204 ? 3.765 13.028 5.152 1.00 72.88 204 GLU A O 1
ATOM 1660 N N . LYS A 1 205 ? 4.603 14.574 3.734 1.00 74.88 205 LYS A N 1
ATOM 1661 C CA . LYS A 1 205 ? 3.357 15.292 3.497 1.00 74.88 205 LYS A CA 1
ATOM 1662 C C . LYS A 1 205 ? 2.528 14.727 2.349 1.00 74.88 205 LYS A C 1
ATOM 1664 O O . LYS A 1 205 ? 1.311 14.850 2.355 1.00 74.88 205 LYS A O 1
ATOM 1669 N N . ILE A 1 206 ? 3.187 14.113 1.373 1.00 75.62 206 ILE A N 1
ATOM 1670 C CA . ILE A 1 206 ? 2.541 13.490 0.214 1.00 75.62 206 ILE A CA 1
ATOM 1671 C C . ILE A 1 206 ? 1.960 12.123 0.587 1.00 75.62 206 ILE A C 1
ATOM 1673 O O . ILE A 1 206 ? 0.870 11.790 0.151 1.00 75.62 206 ILE A O 1
ATOM 1677 N N . TYR A 1 207 ? 2.670 11.333 1.396 1.00 75.31 207 TYR A N 1
ATOM 1678 C CA . TYR A 1 207 ? 2.264 9.966 1.755 1.00 75.31 207 TYR A CA 1
ATOM 1679 C C . TYR A 1 207 ? 1.672 9.846 3.161 1.00 75.31 207 TYR A C 1
ATOM 1681 O O . TYR A 1 207 ? 1.191 8.773 3.504 1.00 75.31 207 TYR A O 1
ATOM 1689 N N . ALA A 1 208 ? 1.705 10.932 3.948 1.00 76.69 208 ALA A N 1
ATOM 1690 C CA . ALA A 1 208 ? 0.962 11.143 5.192 1.00 76.69 208 ALA A CA 1
ATOM 1691 C C . ALA A 1 208 ? 0.777 9.870 6.048 1.00 76.69 208 ALA A C 1
ATOM 1693 O O . ALA A 1 208 ? -0.234 9.182 5.907 1.00 76.69 208 ALA A O 1
ATOM 1694 N N . PRO A 1 209 ? 1.702 9.533 6.960 1.00 83.25 209 PRO A N 1
ATOM 1695 C CA . PRO A 1 209 ? 1.644 8.260 7.663 1.00 83.25 209 PRO A CA 1
ATOM 1696 C C . PRO A 1 209 ? 0.341 8.079 8.458 1.00 83.25 209 PRO A C 1
ATOM 1698 O O . PRO A 1 209 ? -0.174 9.004 9.085 1.00 83.25 209 PRO A O 1
ATOM 1701 N N . PHE A 1 210 ? -0.176 6.858 8.468 1.00 86.50 210 PHE A N 1
ATOM 1702 C CA . PHE A 1 210 ? -1.361 6.454 9.207 1.00 86.50 210 PHE A CA 1
ATOM 1703 C C . PHE A 1 210 ? -1.087 5.225 10.064 1.00 86.50 210 PHE A C 1
ATOM 1705 O O . PHE A 1 210 ? -0.144 4.460 9.834 1.00 86.50 210 PHE A O 1
ATOM 1712 N N . ARG A 1 211 ? -1.963 5.023 11.048 1.00 90.44 211 ARG A N 1
ATOM 1713 C CA . ARG A 1 211 ? -1.999 3.834 11.894 1.00 90.44 211 ARG A CA 1
ATOM 1714 C C . ARG A 1 211 ? -3.426 3.347 12.053 1.00 90.44 211 ARG A C 1
ATOM 1716 O O . ARG A 1 211 ? -4.332 4.144 12.262 1.00 90.44 211 ARG A O 1
ATOM 1723 N N . ILE A 1 212 ? -3.598 2.038 11.994 1.00 92.88 212 ILE A N 1
ATOM 1724 C CA . ILE A 1 212 ? -4.869 1.348 12.171 1.00 92.88 212 ILE A CA 1
ATOM 1725 C C . ILE A 1 212 ? -4.645 0.302 13.238 1.00 92.88 212 ILE A C 1
ATOM 1727 O O . ILE A 1 212 ? -3.882 -0.639 13.035 1.00 92.88 212 ILE A O 1
ATOM 1731 N N . ASP A 1 213 ? -5.286 0.483 14.375 1.00 95.75 213 ASP A N 1
ATOM 1732 C CA . ASP A 1 213 ? -5.352 -0.524 15.417 1.00 95.75 213 ASP A CA 1
ATOM 1733 C C . ASP A 1 213 ? -6.626 -1.349 15.174 1.00 95.75 213 ASP A C 1
ATOM 1735 O O . ASP A 1 213 ? -7.689 -0.786 14.906 1.00 95.75 213 ASP A O 1
ATOM 1739 N N . TYR A 1 214 ? -6.528 -2.678 15.207 1.00 96.06 214 TYR A N 1
ATOM 1740 C CA . TYR A 1 214 ? -7.678 -3.563 15.022 1.00 96.06 214 TYR A CA 1
ATOM 1741 C C . TYR A 1 214 ? -7.849 -4.508 16.204 1.00 96.06 214 TYR A C 1
ATOM 1743 O O . TYR A 1 214 ? -6.874 -4.944 16.817 1.00 96.06 214 TYR A O 1
ATOM 1751 N N . LEU A 1 215 ? -9.106 -4.830 16.504 1.00 97.44 215 LEU A N 1
ATOM 1752 C CA . LEU A 1 215 ? -9.497 -5.724 17.585 1.00 97.44 215 LEU A CA 1
ATOM 1753 C C . LEU A 1 215 ? -10.680 -6.588 17.149 1.00 97.44 215 LEU A C 1
ATOM 1755 O O . LEU A 1 215 ? -11.715 -6.082 16.714 1.00 97.44 215 LEU A O 1
ATOM 1759 N N . LYS A 1 216 ? -10.536 -7.898 17.299 1.00 97.00 216 LYS A N 1
ATOM 1760 C CA . LYS A 1 216 ? -11.591 -8.885 17.134 1.00 97.00 216 LYS A CA 1
ATOM 1761 C C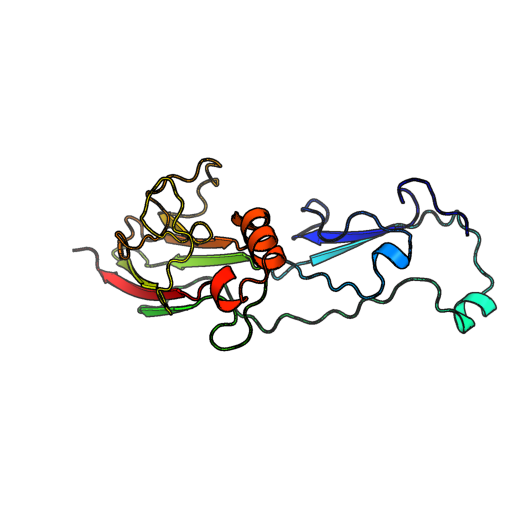 . LYS A 1 216 ? -12.439 -8.911 18.399 1.00 97.00 216 LYS A C 1
ATOM 1763 O O . LYS A 1 216 ? -11.935 -9.079 19.506 1.00 97.00 216 LYS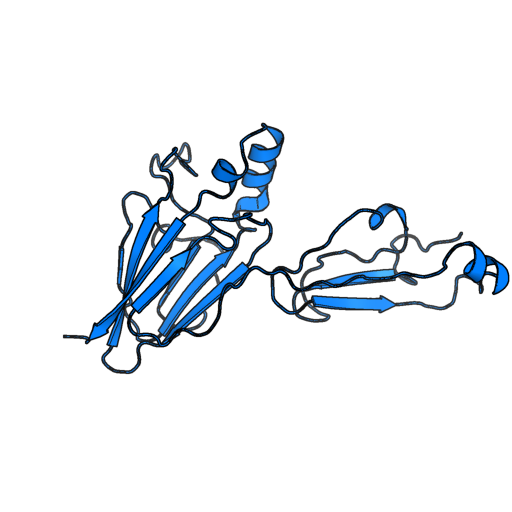 A O 1
ATOM 1768 N N . VAL A 1 217 ? -13.742 -8.751 18.236 1.00 96.25 217 VAL A N 1
ATOM 1769 C CA . VAL A 1 217 ? -14.715 -8.736 19.327 1.00 96.25 217 VAL A CA 1
ATOM 1770 C C . VAL A 1 217 ? -15.837 -9.716 19.034 1.00 96.25 217 VAL A C 1
ATOM 1772 O O . VAL A 1 217 ? -16.200 -9.941 17.879 1.00 96.25 217 VAL A O 1
ATOM 1775 N N . ARG A 1 218 ? -16.404 -10.299 20.087 1.00 95.25 218 ARG A N 1
ATOM 1776 C CA . ARG A 1 218 ? -17.564 -11.181 19.967 1.00 95.25 218 ARG A CA 1
ATOM 1777 C C . ARG A 1 218 ? -18.811 -10.365 19.615 1.00 95.25 218 ARG A C 1
ATOM 1779 O O . ARG A 1 218 ? -18.997 -9.262 20.133 1.00 95.25 218 ARG A O 1
ATOM 1786 N N . CYS A 1 219 ? -19.658 -10.898 18.744 1.00 88.94 219 CYS A N 1
ATOM 1787 C CA . CYS A 1 219 ? -20.988 -10.355 18.499 1.00 88.94 219 CYS A CA 1
ATOM 1788 C C . CYS A 1 219 ? -21.860 -10.637 19.732 1.00 88.94 219 CYS A C 1
ATOM 1790 O O . CYS A 1 219 ? -21.955 -11.788 20.161 1.00 88.94 219 CYS A O 1
ATOM 1792 N N . VAL A 1 220 ? -22.420 -9.577 20.319 1.00 78.81 220 VAL A N 1
ATOM 1793 C CA . VAL A 1 220 ? -23.374 -9.632 21.439 1.00 78.81 220 VAL A CA 1
ATOM 1794 C C . VAL A 1 220 ? -24.775 -9.464 20.882 1.00 78.81 220 VAL A C 1
ATOM 1796 O O . VAL A 1 220 ? -24.921 -8.588 19.998 1.00 78.81 220 VAL A O 1
#

Organism: NCBI:txid637853

InterPro domains:
  IPR000859 CUB domain [PF00431] (82-140)
  IPR000859 CUB domain [PS01180] (82-217)
  IPR000859 CUB domain [SM00042] (82-217)
  IPR035914 Spermadhesin, CUB domain superfamily [G3DSA:2.60.120.290] (73-195)
  IPR035914 Spermadhesin, CUB domain superfamily [SSF49854] (81-186)